Protein AF-A0A4Y7KK37-F1 (afdb_monomer_lite)

pLDDT: mean 74.49, std 19.92, range [27.02, 97.5]

Radius of gyration: 40.11 Å; chains: 1; bounding box: 116×72×90 Å

Structure (mmCIF, N/CA/C/O backbone):
data_AF-A0A4Y7KK37-F1
#
_entry.id   AF-A0A4Y7KK37-F1
#
loop_
_atom_site.group_PDB
_atom_site.id
_atom_site.type_symbol
_atom_site.label_atom_id
_atom_site.label_alt_id
_atom_site.label_comp_id
_atom_site.label_asym_id
_atom_site.label_entity_id
_atom_site.label_seq_id
_atom_site.pdbx_PDB_ins_code
_atom_site.Cartn_x
_atom_site.Cartn_y
_atom_site.Cartn_z
_atom_site.occupancy
_atom_site.B_iso_or_equiv
_atom_site.auth_seq_id
_atom_site.auth_comp_id
_atom_site.auth_asym_id
_atom_site.auth_atom_id
_atom_site.pdbx_PDB_model_num
ATOM 1 N N . MET A 1 1 ? 28.049 17.719 -13.887 1.00 68.69 1 MET A N 1
ATOM 2 C CA . MET A 1 1 ? 26.657 17.329 -14.201 1.00 68.69 1 MET A CA 1
ATOM 3 C C . MET A 1 1 ? 26.467 15.877 -13.794 1.00 68.69 1 MET A C 1
ATOM 5 O O . MET A 1 1 ? 27.453 15.148 -13.856 1.00 68.69 1 MET A O 1
ATOM 9 N N . PRO A 1 2 ? 25.274 15.468 -13.333 1.00 79.75 2 PRO A N 1
ATOM 10 C CA . PRO A 1 2 ? 24.988 14.054 -13.109 1.00 79.75 2 PRO A CA 1
ATOM 11 C C . PRO A 1 2 ? 25.144 13.287 -14.432 1.00 79.75 2 PRO A C 1
ATOM 13 O O . PRO A 1 2 ? 24.701 13.767 -15.472 1.00 79.75 2 PRO A O 1
ATOM 16 N N . MET A 1 3 ? 25.830 12.145 -14.388 1.00 87.56 3 MET A N 1
ATOM 17 C CA . MET A 1 3 ? 26.044 11.259 -15.535 1.00 87.56 3 MET A CA 1
ATOM 18 C C . MET A 1 3 ? 25.087 10.078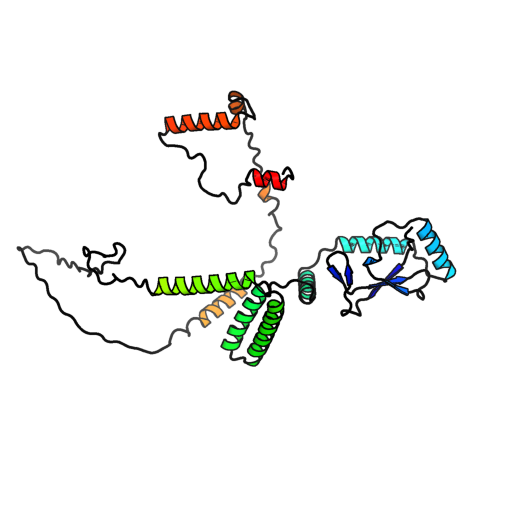 -15.401 1.00 87.56 3 MET A C 1
ATOM 20 O O . MET A 1 3 ? 25.128 9.375 -14.390 1.00 87.56 3 MET A O 1
ATOM 24 N N . TYR A 1 4 ? 24.252 9.862 -16.411 1.00 91.81 4 TYR A N 1
ATOM 25 C CA . TYR A 1 4 ? 23.334 8.731 -16.472 1.00 91.81 4 TYR A CA 1
ATOM 26 C C . TYR A 1 4 ? 23.833 7.703 -17.479 1.00 91.81 4 TYR A C 1
ATOM 28 O O . TYR A 1 4 ? 24.604 8.011 -18.385 1.00 91.81 4 TYR A O 1
ATOM 36 N N . ARG A 1 5 ? 23.428 6.450 -17.277 1.00 91.38 5 ARG A N 1
ATOM 37 C CA . ARG A 1 5 ? 23.747 5.331 -18.163 1.00 91.38 5 ARG A CA 1
ATOM 38 C C . ARG A 1 5 ? 22.520 4.455 -18.309 1.00 91.38 5 ARG A C 1
ATOM 40 O O . ARG A 1 5 ? 21.771 4.272 -17.349 1.00 91.38 5 ARG A O 1
ATOM 47 N N . LEU A 1 6 ? 22.357 3.874 -19.489 1.00 92.38 6 LEU A N 1
ATOM 48 C CA . LEU A 1 6 ? 21.279 2.937 -19.756 1.00 92.38 6 LEU A CA 1
ATOM 49 C C . LEU A 1 6 ? 21.655 1.536 -19.256 1.00 92.38 6 LEU A C 1
ATOM 51 O O . LEU A 1 6 ? 22.738 1.034 -19.551 1.00 92.38 6 LEU A O 1
ATOM 55 N N . PHE A 1 7 ? 20.751 0.892 -18.521 1.00 91.69 7 PHE A N 1
ATOM 56 C CA . PHE A 1 7 ? 20.908 -0.483 -18.046 1.00 91.69 7 PHE A CA 1
ATOM 57 C C . PHE A 1 7 ? 19.718 -1.336 -18.478 1.00 91.69 7 PHE A C 1
ATOM 59 O O . PHE A 1 7 ? 18.590 -0.855 -18.563 1.00 91.69 7 PHE A O 1
ATOM 66 N N . MET A 1 8 ? 19.958 -2.629 -18.691 1.00 91.38 8 MET A N 1
ATOM 67 C CA . MET A 1 8 ? 18.900 -3.608 -18.928 1.00 91.38 8 MET A CA 1
ATOM 68 C C . MET A 1 8 ? 18.502 -4.273 -17.608 1.00 91.38 8 MET A C 1
ATOM 70 O O . MET A 1 8 ? 19.353 -4.811 -16.901 1.00 91.38 8 MET A O 1
ATOM 74 N N . VAL A 1 9 ? 17.212 -4.268 -17.273 1.00 93.50 9 VAL A N 1
ATOM 75 C CA . VAL A 1 9 ? 16.700 -4.934 -16.065 1.00 93.50 9 VAL A CA 1
ATOM 76 C C . VAL A 1 9 ? 16.526 -6.427 -16.343 1.00 93.50 9 VAL A C 1
ATOM 78 O O . VAL A 1 9 ? 15.744 -6.804 -17.214 1.00 93.50 9 VAL A O 1
ATOM 81 N N . LYS A 1 10 ? 17.234 -7.281 -15.595 1.00 90.69 10 LYS A N 1
ATOM 82 C CA . LYS A 1 10 ? 17.162 -8.745 -15.744 1.00 90.69 10 LYS A CA 1
ATOM 83 C C . LYS A 1 10 ? 16.084 -9.356 -14.855 1.00 90.69 10 LYS A C 1
ATOM 85 O O . LYS A 1 10 ? 15.248 -10.124 -15.322 1.00 90.69 10 LYS A O 1
ATOM 90 N N . ASN A 1 11 ? 16.095 -9.012 -13.571 1.00 92.00 11 ASN A N 1
ATOM 91 C CA . ASN A 1 11 ? 15.115 -9.471 -12.593 1.00 92.00 11 ASN A CA 1
ATOM 92 C C . ASN A 1 11 ? 15.006 -8.506 -11.407 1.00 92.00 11 ASN A C 1
ATOM 94 O O . ASN A 1 11 ? 15.827 -7.605 -11.226 1.00 92.00 11 ASN A O 1
ATOM 98 N N . VAL A 1 12 ? 13.962 -8.712 -10.605 1.00 93.56 12 VAL A N 1
ATOM 99 C CA . VAL A 1 12 ? 13.761 -8.028 -9.327 1.00 93.56 12 VAL A CA 1
ATOM 100 C C . VAL A 1 12 ? 14.227 -8.961 -8.216 1.00 93.56 12 VAL A C 1
ATOM 102 O O . VAL A 1 12 ? 13.757 -10.095 -8.132 1.00 93.56 12 VAL A O 1
ATOM 105 N N . ASP A 1 13 ? 15.136 -8.481 -7.377 1.00 91.19 13 ASP A N 1
ATOM 106 C CA . ASP A 1 13 ? 15.614 -9.181 -6.190 1.00 91.19 13 ASP A CA 1
ATOM 107 C C . ASP A 1 13 ? 14.834 -8.705 -4.956 1.00 91.19 13 ASP A C 1
ATOM 109 O O . ASP A 1 13 ? 14.715 -7.507 -4.703 1.00 91.19 13 ASP A O 1
ATOM 113 N N . ALA A 1 14 ? 14.276 -9.646 -4.198 1.00 88.81 14 ALA A N 1
ATOM 114 C CA . ALA A 1 14 ? 13.561 -9.396 -2.946 1.00 88.81 14 ALA A CA 1
ATOM 115 C C . ALA A 1 14 ? 14.110 -10.257 -1.793 1.00 88.81 14 ALA A C 1
ATOM 117 O O . ALA A 1 14 ? 13.394 -10.517 -0.830 1.00 88.81 14 ALA A O 1
ATOM 118 N N . SER A 1 15 ? 15.362 -10.718 -1.903 1.00 86.94 15 SER A N 1
ATOM 119 C CA . SER A 1 15 ? 15.958 -11.692 -0.977 1.00 86.94 15 SER A CA 1
ATOM 120 C C . SER A 1 15 ? 16.216 -11.143 0.432 1.00 86.94 15 SER A C 1
ATOM 122 O O . SER A 1 15 ? 16.219 -11.922 1.378 1.00 86.94 15 SER A O 1
ATOM 124 N N . ASP A 1 16 ? 16.386 -9.823 0.588 1.00 83.81 16 ASP A N 1
ATOM 125 C CA . ASP A 1 16 ? 16.744 -9.189 1.868 1.00 83.81 16 ASP A CA 1
ATOM 126 C C . ASP A 1 16 ? 15.596 -8.331 2.443 1.00 83.81 16 ASP A C 1
ATOM 128 O O . ASP A 1 16 ? 15.621 -7.104 2.307 1.00 83.81 16 ASP A O 1
ATOM 132 N N . PRO A 1 17 ? 14.592 -8.919 3.121 1.00 81.69 17 PRO A N 1
ATOM 133 C CA . PRO A 1 17 ? 13.494 -8.158 3.727 1.00 81.69 17 PRO A CA 1
ATOM 134 C C . PRO A 1 17 ? 13.940 -7.260 4.894 1.00 81.69 17 PRO A C 1
ATOM 136 O O . PRO A 1 17 ? 13.259 -6.284 5.208 1.00 81.69 17 PRO A O 1
ATOM 139 N N . ASP A 1 18 ? 15.094 -7.550 5.501 1.00 83.75 18 ASP A N 1
ATOM 140 C CA . ASP A 1 18 ? 15.605 -6.860 6.694 1.00 83.75 18 ASP A CA 1
ATOM 141 C C . ASP A 1 18 ? 16.254 -5.502 6.397 1.00 83.75 18 ASP A C 1
ATOM 143 O O . ASP A 1 18 ? 16.523 -4.724 7.313 1.00 83.75 18 ASP A O 1
ATOM 147 N N . LYS A 1 19 ? 16.496 -5.189 5.118 1.00 87.44 19 LYS A N 1
ATOM 148 C CA . LYS A 1 19 ? 17.118 -3.932 4.677 1.00 87.44 19 LYS A CA 1
ATOM 149 C C . LYS A 1 19 ? 16.152 -3.097 3.826 1.00 87.44 19 LYS A C 1
ATOM 151 O O . LYS A 1 19 ? 16.394 -2.904 2.634 1.00 87.44 19 LYS A O 1
ATOM 156 N N . PRO A 1 20 ? 15.038 -2.600 4.395 1.00 88.50 20 PRO A N 1
ATOM 157 C CA . PRO A 1 20 ? 14.158 -1.701 3.669 1.00 88.50 20 PRO A CA 1
ATOM 158 C C . PRO A 1 20 ? 14.809 -0.322 3.517 1.00 88.50 20 PRO A C 1
ATOM 160 O O . PRO A 1 20 ? 15.302 0.259 4.483 1.00 88.50 20 PRO A O 1
ATOM 163 N N . TYR A 1 21 ? 14.733 0.242 2.318 1.00 90.94 21 TYR A N 1
ATOM 164 C CA . TYR A 1 21 ? 15.089 1.628 2.042 1.00 90.94 21 TYR A CA 1
ATOM 165 C C . TYR A 1 21 ? 13.841 2.432 1.667 1.00 90.94 21 TYR A C 1
ATOM 167 O O . TYR A 1 21 ? 12.782 1.888 1.331 1.00 90.94 21 TYR A O 1
ATOM 175 N N . LYS A 1 22 ? 13.940 3.755 1.792 1.00 90.44 22 LYS A N 1
ATOM 176 C CA . LYS A 1 22 ? 12.836 4.666 1.488 1.00 90.44 22 LYS A CA 1
ATOM 177 C C . LYS A 1 22 ? 12.847 4.988 -0.004 1.00 90.44 22 LYS A C 1
ATOM 179 O O . LYS A 1 22 ? 13.840 5.490 -0.511 1.00 90.44 22 LYS A O 1
ATOM 184 N N . MET A 1 23 ? 11.731 4.732 -0.675 1.00 87.88 23 MET A N 1
ATOM 185 C CA . MET A 1 23 ? 11.459 5.143 -2.050 1.00 87.88 23 MET A CA 1
ATOM 186 C C . MET A 1 23 ? 10.209 6.026 -2.025 1.00 87.88 23 MET A C 1
ATOM 188 O O . MET A 1 23 ? 9.131 5.583 -1.614 1.00 87.88 23 MET A O 1
ATOM 192 N N . ASP A 1 24 ? 10.369 7.295 -2.390 1.00 85.06 24 ASP A N 1
ATOM 193 C CA . ASP A 1 24 ? 9.367 8.349 -2.210 1.00 85.06 24 ASP A CA 1
ATOM 194 C C . ASP A 1 24 ? 8.839 8.405 -0.764 1.00 85.06 24 ASP A C 1
ATOM 196 O O . ASP A 1 24 ? 9.562 8.754 0.167 1.00 85.06 24 ASP A O 1
ATOM 200 N N . ASN A 1 25 ? 7.581 8.013 -0.550 1.00 85.69 25 ASN A N 1
ATOM 201 C CA . ASN A 1 25 ? 6.910 7.961 0.752 1.00 85.69 25 ASN A CA 1
ATOM 202 C C . ASN A 1 25 ? 6.606 6.528 1.214 1.00 85.69 25 ASN A C 1
ATOM 204 O O . ASN A 1 25 ? 5.771 6.320 2.097 1.00 85.69 25 ASN A O 1
ATOM 208 N N . LYS A 1 26 ? 7.240 5.527 0.603 1.00 84.94 26 LYS A N 1
ATOM 209 C CA . LYS A 1 26 ? 7.055 4.112 0.930 1.00 84.94 26 LYS A CA 1
ATOM 210 C C . LYS A 1 26 ? 8.402 3.476 1.248 1.00 84.94 26 LYS A C 1
ATOM 212 O O . LYS A 1 26 ? 9.446 3.937 0.803 1.00 84.94 26 LYS A O 1
ATOM 217 N N . TYR A 1 27 ? 8.368 2.403 2.023 1.00 86.81 27 TYR A N 1
ATOM 218 C CA . TYR A 1 27 ? 9.541 1.572 2.265 1.00 86.81 27 TYR A CA 1
ATOM 219 C C . TYR A 1 27 ? 9.475 0.349 1.357 1.00 86.81 27 TYR A C 1
ATOM 221 O O . TYR A 1 27 ? 8.428 -0.293 1.247 1.00 86.81 27 TYR A O 1
ATOM 229 N N . THR A 1 28 ? 10.584 0.044 0.695 1.00 87.94 28 THR A N 1
ATOM 230 C CA . THR A 1 28 ? 10.736 -1.131 -0.162 1.00 87.94 28 THR A CA 1
ATOM 231 C C . THR A 1 28 ? 12.051 -1.824 0.166 1.00 87.94 28 THR A C 1
ATOM 233 O O . THR A 1 28 ? 13.025 -1.181 0.533 1.00 87.94 28 THR A O 1
ATOM 236 N N . HIS A 1 29 ? 12.065 -3.146 0.058 1.00 89.62 29 HIS A N 1
ATOM 237 C CA . HIS A 1 29 ? 13.264 -3.983 0.183 1.00 89.62 29 HIS A CA 1
ATOM 238 C C . HIS A 1 29 ? 13.634 -4.626 -1.163 1.00 89.62 29 HIS A C 1
ATOM 240 O O . HIS A 1 29 ? 14.478 -5.514 -1.229 1.00 89.62 29 HIS A O 1
ATOM 246 N N . LYS A 1 30 ? 12.954 -4.222 -2.244 1.00 91.56 30 LYS A N 1
ATOM 247 C CA . LYS A 1 30 ? 13.166 -4.767 -3.584 1.00 91.56 30 LYS A CA 1
ATOM 248 C C . LYS A 1 30 ? 14.293 -4.022 -4.280 1.00 91.56 30 LYS A C 1
ATOM 250 O O . LYS A 1 30 ? 14.341 -2.798 -4.224 1.00 91.56 30 LYS A O 1
ATOM 255 N N . TYR A 1 31 ? 15.151 -4.752 -4.968 1.00 93.50 31 TYR A N 1
ATOM 256 C CA . TYR A 1 31 ? 16.256 -4.224 -5.755 1.00 93.50 31 TYR A CA 1
ATOM 257 C C . TYR A 1 31 ? 16.108 -4.660 -7.209 1.00 93.50 31 TYR A C 1
ATOM 259 O O . TYR A 1 31 ? 15.493 -5.684 -7.508 1.00 93.50 31 TYR A O 1
ATOM 267 N N . LEU A 1 32 ? 16.659 -3.872 -8.124 1.00 94.44 32 LEU A N 1
ATOM 268 C CA . LEU A 1 32 ? 16.719 -4.222 -9.536 1.00 94.44 32 LEU A CA 1
ATOM 269 C C . LEU A 1 32 ? 18.099 -4.781 -9.838 1.00 94.44 32 LEU A C 1
ATOM 271 O O . LEU A 1 32 ? 19.106 -4.145 -9.540 1.00 94.44 32 LEU A O 1
ATOM 275 N N . ASN A 1 33 ? 18.150 -5.952 -10.458 1.00 93.81 33 ASN A N 1
ATOM 276 C CA . ASN A 1 33 ? 19.395 -6.455 -11.014 1.00 93.81 33 ASN A CA 1
ATOM 277 C C . ASN A 1 33 ? 19.527 -5.913 -12.434 1.00 93.81 33 ASN A C 1
ATOM 279 O O . ASN A 1 33 ? 18.827 -6.338 -13.360 1.00 93.81 33 ASN A O 1
ATOM 283 N N . CYS A 1 34 ? 20.413 -4.937 -12.566 1.00 92.69 34 CYS A N 1
ATOM 284 C CA . CYS A 1 34 ? 20.643 -4.162 -13.769 1.00 92.69 34 CYS A CA 1
ATOM 285 C C . CYS A 1 34 ? 21.938 -4.619 -14.439 1.00 92.69 34 CYS A C 1
ATOM 287 O O . CYS A 1 34 ? 22.960 -4.802 -13.783 1.00 92.69 34 CYS A O 1
ATOM 289 N N . VAL A 1 35 ? 21.908 -4.789 -15.755 1.00 92.31 35 VAL A N 1
ATOM 290 C CA . VAL A 1 35 ? 23.037 -5.267 -16.556 1.00 92.31 35 VAL A CA 1
ATOM 291 C C . VAL A 1 35 ? 23.508 -4.163 -17.494 1.00 92.31 35 VAL A C 1
ATOM 293 O O . VAL A 1 35 ? 22.697 -3.535 -18.181 1.00 92.31 35 VAL A O 1
ATOM 296 N N . TRP A 1 36 ? 24.825 -3.949 -17.548 1.00 90.75 36 TRP A N 1
ATOM 297 C CA . TRP A 1 36 ? 25.462 -3.008 -18.473 1.00 90.75 36 TRP A CA 1
ATOM 298 C C . TRP A 1 36 ? 26.453 -3.704 -19.410 1.00 90.75 36 TRP A C 1
ATOM 300 O O . TRP A 1 36 ? 27.550 -4.114 -19.008 1.00 90.75 36 TRP A O 1
ATOM 310 N N . GLY A 1 37 ? 26.066 -3.814 -20.679 1.00 86.06 37 GLY A N 1
ATOM 311 C CA . GLY A 1 37 ? 26.824 -4.512 -21.712 1.00 86.06 37 GLY A CA 1
ATOM 312 C C . GLY A 1 37 ? 26.575 -6.020 -21.695 1.00 86.06 37 GLY A C 1
ATOM 313 O O . GLY A 1 37 ? 25.808 -6.510 -22.514 1.00 86.06 37 GLY A O 1
ATOM 314 N N . SER A 1 38 ? 27.184 -6.749 -20.754 1.00 84.81 38 SER A N 1
ATOM 315 C CA . SER A 1 38 ? 27.072 -8.213 -20.644 1.00 84.81 38 SER A CA 1
ATOM 316 C C . SER A 1 38 ? 26.606 -8.672 -19.267 1.00 84.81 38 SER A C 1
ATOM 318 O O . SER A 1 38 ? 26.795 -7.967 -18.275 1.00 84.81 38 SER A O 1
ATOM 320 N N . ASP A 1 39 ? 26.053 -9.884 -19.198 1.00 78.88 39 ASP A N 1
ATOM 321 C CA . ASP A 1 39 ? 25.477 -10.490 -17.988 1.00 78.88 39 ASP A CA 1
ATOM 322 C C . ASP A 1 39 ? 26.437 -10.555 -16.791 1.00 78.88 39 ASP A C 1
ATOM 324 O O . ASP A 1 39 ? 25.995 -10.508 -15.644 1.00 78.88 39 ASP A O 1
ATOM 328 N N . ASN A 1 40 ? 27.748 -10.584 -17.039 1.00 79.38 40 ASN A N 1
ATOM 329 C CA . ASN A 1 40 ? 28.773 -10.580 -15.992 1.00 79.38 40 ASN A CA 1
ATOM 330 C C . ASN A 1 40 ? 28.882 -9.227 -15.271 1.00 79.38 40 ASN A C 1
ATOM 332 O O . ASN A 1 40 ? 29.478 -9.139 -14.204 1.00 79.38 40 ASN A O 1
ATOM 336 N N . SER A 1 41 ? 28.312 -8.166 -15.846 1.00 82.31 41 SER A N 1
ATOM 337 C CA . SER A 1 41 ? 28.245 -6.824 -15.255 1.00 82.31 41 SER A CA 1
ATOM 338 C C . SER A 1 41 ? 26.913 -6.572 -14.537 1.00 82.31 41 SER A C 1
ATOM 340 O O . SER A 1 41 ? 26.477 -5.424 -14.452 1.00 82.31 41 SER A O 1
ATOM 342 N N . ALA A 1 42 ? 26.233 -7.628 -14.074 1.00 86.75 42 ALA A N 1
ATOM 343 C CA . ALA A 1 42 ? 25.011 -7.498 -13.292 1.00 86.75 42 ALA A CA 1
ATOM 344 C C . ALA A 1 42 ? 25.310 -6.826 -11.945 1.00 86.75 42 ALA A C 1
ATOM 346 O O . ALA A 1 42 ? 26.056 -7.353 -11.120 1.00 86.75 42 ALA A O 1
ATOM 347 N N . ALA A 1 43 ? 24.711 -5.662 -11.727 1.00 89.06 43 ALA A N 1
ATOM 348 C CA . ALA A 1 43 ? 24.794 -4.911 -10.489 1.00 89.06 43 ALA A CA 1
ATOM 349 C C . ALA A 1 43 ? 23.415 -4.834 -9.835 1.00 89.06 43 ALA A C 1
ATOM 351 O O . ALA A 1 43 ? 22.393 -4.660 -10.503 1.00 89.06 43 ALA A O 1
ATOM 352 N N . ARG A 1 44 ? 23.398 -4.944 -8.507 1.00 91.62 44 ARG A N 1
ATOM 353 C CA . ARG A 1 44 ? 22.199 -4.725 -7.703 1.00 91.62 44 ARG A CA 1
ATOM 354 C C . ARG A 1 44 ? 22.021 -3.223 -7.495 1.00 91.62 44 ARG A C 1
ATOM 356 O O . ARG A 1 44 ? 22.844 -2.587 -6.843 1.00 91.62 44 ARG A O 1
ATOM 363 N N . CYS A 1 45 ? 20.953 -2.670 -8.051 1.00 91.00 45 CYS A N 1
ATOM 364 C CA . CYS A 1 45 ? 20.631 -1.251 -7.999 1.00 91.00 45 CYS A CA 1
ATOM 365 C C . CYS A 1 45 ? 19.389 -1.011 -7.138 1.00 91.00 45 CYS A C 1
ATOM 367 O O . CYS A 1 45 ? 18.385 -1.723 -7.239 1.00 91.00 45 CYS A O 1
ATOM 369 N N . GLU A 1 46 ? 19.446 0.017 -6.297 1.00 91.69 46 GLU A N 1
ATOM 370 C CA . GLU A 1 46 ? 18.262 0.518 -5.603 1.00 91.69 46 GLU A CA 1
ATOM 371 C C . GLU A 1 46 ? 17.326 1.206 -6.597 1.00 91.69 46 GLU A C 1
ATOM 373 O O . GLU A 1 46 ? 17.766 1.926 -7.494 1.00 91.69 46 GLU A O 1
ATOM 378 N N . MET A 1 47 ? 16.019 1.022 -6.420 1.00 91.62 47 MET A N 1
ATOM 379 C CA . MET A 1 47 ? 15.005 1.600 -7.306 1.00 91.62 47 MET A CA 1
ATOM 380 C C . MET A 1 47 ? 14.999 3.134 -7.266 1.00 91.62 47 MET A C 1
ATOM 382 O O . MET A 1 47 ? 14.570 3.754 -8.229 1.00 91.62 47 MET A O 1
ATOM 386 N N . ILE A 1 48 ? 15.506 3.750 -6.190 1.00 92.50 48 ILE A N 1
ATOM 387 C CA . ILE A 1 48 ? 15.623 5.212 -6.061 1.00 92.50 48 ILE A CA 1
ATOM 388 C C . ILE A 1 48 ? 16.655 5.821 -7.023 1.00 92.50 48 ILE A C 1
ATOM 390 O O . ILE A 1 48 ? 16.604 7.012 -7.307 1.00 92.50 48 ILE A O 1
ATOM 394 N N . MET A 1 49 ? 17.598 5.018 -7.525 1.00 89.81 49 MET A N 1
ATOM 395 C CA . MET A 1 49 ? 18.626 5.484 -8.462 1.00 89.81 49 MET A CA 1
ATOM 396 C C . MET A 1 49 ? 18.124 5.545 -9.912 1.00 89.81 49 MET A C 1
ATOM 398 O O . MET A 1 49 ? 18.865 5.970 -10.797 1.00 89.81 49 MET A O 1
ATOM 402 N N . VAL A 1 50 ? 16.895 5.089 -10.174 1.00 92.25 50 VAL A N 1
ATOM 403 C CA . VAL A 1 50 ? 16.291 5.088 -11.508 1.00 92.25 50 VAL A CA 1
ATOM 404 C C . VAL A 1 50 ? 15.707 6.469 -11.799 1.00 92.25 50 VAL A C 1
ATOM 406 O O . VAL A 1 50 ? 14.944 7.000 -10.999 1.00 92.25 50 VAL A O 1
ATOM 409 N N . SER A 1 51 ? 16.071 7.045 -12.946 1.00 92.81 51 SER A N 1
ATOM 410 C CA . SER A 1 51 ? 15.525 8.325 -13.410 1.00 92.81 51 SER A CA 1
ATOM 411 C C . SER A 1 51 ? 14.199 8.130 -14.149 1.00 92.81 51 SER A C 1
ATOM 413 O O . SER A 1 51 ? 14.049 7.166 -14.899 1.00 92.81 51 SER A O 1
ATOM 415 N N . ASP A 1 52 ? 13.283 9.090 -14.004 1.00 91.62 52 ASP A N 1
ATOM 416 C CA . ASP A 1 52 ? 12.036 9.173 -14.780 1.00 91.62 52 ASP A CA 1
ATOM 417 C C . ASP A 1 52 ? 12.234 9.825 -16.166 1.00 91.62 52 ASP A C 1
ATOM 419 O O . ASP A 1 52 ? 11.314 9.861 -16.986 1.00 91.62 52 ASP A O 1
ATOM 423 N N . SER A 1 53 ? 13.419 10.384 -16.440 1.00 91.94 53 SER A N 1
ATOM 424 C CA . SER A 1 53 ? 13.722 11.039 -17.717 1.00 91.94 53 SER A CA 1
ATOM 425 C C . SER A 1 53 ? 13.874 10.030 -18.865 1.00 91.94 53 SER A C 1
ATOM 427 O O . SER A 1 53 ? 14.450 8.959 -18.659 1.00 91.94 53 SER A O 1
ATOM 429 N N . PRO A 1 54 ? 13.439 10.367 -20.096 1.00 93.00 54 PRO A N 1
ATOM 430 C CA . PRO A 1 54 ? 13.688 9.521 -21.258 1.00 93.00 54 PRO A CA 1
ATOM 431 C C . PRO A 1 54 ? 15.197 9.415 -21.547 1.00 93.00 54 PRO A C 1
ATOM 433 O O . PRO A 1 54 ? 15.931 10.367 -21.271 1.00 93.00 54 PRO A O 1
ATOM 436 N N . PRO A 1 55 ? 15.661 8.285 -22.110 1.00 92.56 55 PRO A N 1
ATOM 437 C CA . PRO A 1 55 ? 17.074 8.083 -22.412 1.00 92.56 55 PRO A CA 1
ATOM 438 C C . PRO A 1 55 ? 17.551 9.043 -23.505 1.00 92.56 55 PRO A C 1
ATOM 440 O O . PRO A 1 55 ? 16.850 9.265 -24.497 1.00 92.56 55 PRO A O 1
ATOM 443 N N . LEU A 1 56 ? 18.758 9.581 -23.336 1.00 94.00 56 LEU A N 1
ATOM 444 C CA . LEU A 1 56 ? 19.395 10.444 -24.330 1.00 94.00 56 LEU A CA 1
ATOM 445 C C . LEU A 1 56 ? 20.146 9.613 -25.385 1.00 94.00 56 LEU A C 1
ATOM 447 O O . LEU A 1 56 ? 20.635 8.517 -25.107 1.00 94.00 56 LEU A O 1
ATOM 451 N N . GLU A 1 57 ? 20.297 10.146 -26.599 1.00 93.44 57 GLU A N 1
ATOM 452 C CA . GLU A 1 57 ? 21.020 9.464 -27.684 1.00 93.44 57 GLU A CA 1
ATOM 453 C C . GLU A 1 57 ? 22.479 9.146 -27.321 1.00 93.44 57 GLU A C 1
ATOM 455 O O . GL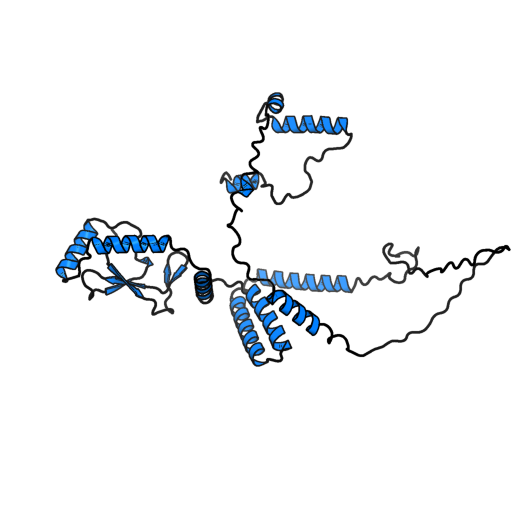U A 1 57 ? 22.977 8.075 -27.662 1.00 93.44 57 GLU A O 1
ATOM 460 N N . SER A 1 58 ? 23.158 10.032 -26.584 1.00 93.12 58 SER A N 1
ATOM 461 C CA . SER A 1 58 ? 24.530 9.791 -26.119 1.00 93.12 58 SER A CA 1
ATOM 462 C C . SER A 1 58 ? 24.616 8.588 -25.177 1.00 93.12 58 SER A C 1
ATOM 464 O O . SER A 1 58 ? 25.490 7.745 -25.339 1.00 93.12 58 SER A O 1
ATOM 466 N N . GLU A 1 59 ? 23.671 8.465 -24.243 1.00 93.31 59 GLU A N 1
ATOM 467 C CA . GLU A 1 59 ? 23.603 7.358 -23.279 1.00 93.31 59 GLU A CA 1
ATOM 468 C C . GLU A 1 59 ? 23.300 6.030 -23.980 1.00 93.31 59 GLU A C 1
ATOM 470 O O . GLU A 1 59 ? 23.843 4.983 -23.620 1.00 93.31 59 GLU A O 1
ATOM 475 N N . PHE A 1 60 ? 22.440 6.074 -25.002 1.00 93.00 60 PHE A N 1
ATOM 476 C CA . PHE A 1 60 ? 22.136 4.918 -25.834 1.00 93.00 60 PHE A CA 1
ATOM 477 C C . PHE A 1 60 ? 23.360 4.470 -26.636 1.00 93.00 60 PHE A C 1
ATOM 479 O O . PHE A 1 60 ? 23.673 3.280 -26.652 1.00 93.00 60 PHE A O 1
ATOM 486 N N . ASN A 1 61 ? 24.082 5.406 -27.253 1.00 93.75 61 ASN A N 1
ATOM 487 C CA . ASN A 1 61 ? 25.292 5.101 -28.012 1.00 93.75 61 ASN A CA 1
ATOM 488 C C . ASN A 1 61 ? 26.382 4.498 -27.112 1.00 93.75 61 ASN A C 1
ATOM 490 O O . ASN A 1 61 ? 26.928 3.450 -27.456 1.00 93.75 61 ASN A O 1
ATOM 494 N N . GLU A 1 62 ? 26.622 5.071 -25.926 1.00 92.94 62 GLU A N 1
ATOM 495 C CA . GLU A 1 62 ? 27.547 4.512 -24.926 1.00 92.94 62 GLU A CA 1
ATOM 496 C C . GLU A 1 62 ? 27.161 3.083 -24.517 1.00 92.94 62 GLU A C 1
ATOM 498 O O . GLU A 1 62 ? 28.012 2.201 -24.376 1.00 92.94 62 GLU A O 1
ATOM 503 N N . TRP A 1 63 ? 25.865 2.822 -24.334 1.00 92.38 63 TRP A N 1
ATOM 504 C CA . TRP A 1 63 ? 25.383 1.484 -24.013 1.00 92.38 63 TRP A CA 1
ATOM 505 C C . TRP A 1 63 ? 25.576 0.504 -25.176 1.00 92.38 63 TRP A C 1
ATOM 507 O O . TRP A 1 63 ? 26.047 -0.611 -24.953 1.00 92.38 63 TRP A O 1
ATOM 517 N N . VAL A 1 64 ? 25.284 0.908 -26.416 1.00 92.88 64 VAL A N 1
ATOM 518 C CA . VAL A 1 64 ? 25.510 0.079 -27.612 1.00 92.88 64 VAL A CA 1
ATOM 519 C C . VAL A 1 64 ? 26.990 -0.276 -27.762 1.00 92.88 64 VAL A C 1
ATOM 521 O O . VAL A 1 64 ? 27.314 -1.427 -28.063 1.00 92.88 64 VAL A O 1
ATOM 524 N N . GLU A 1 65 ? 27.891 0.679 -27.535 1.00 93.00 65 GLU A N 1
ATOM 525 C CA . GLU A 1 65 ? 29.336 0.438 -27.531 1.00 93.00 65 GLU A CA 1
ATOM 526 C C . GLU A 1 65 ? 29.738 -0.555 -26.437 1.00 93.00 65 GLU A C 1
ATOM 528 O O . GLU A 1 65 ? 30.460 -1.513 -26.712 1.00 93.00 65 GLU A O 1
ATOM 533 N N . ALA A 1 66 ? 29.209 -0.399 -25.221 1.00 91.38 66 ALA A N 1
ATOM 534 C CA . ALA A 1 66 ? 29.481 -1.313 -24.114 1.00 91.38 66 ALA A CA 1
ATOM 535 C C . ALA A 1 66 ? 28.967 -2.740 -24.372 1.00 91.38 66 ALA A C 1
ATOM 537 O O . ALA A 1 66 ? 29.629 -3.710 -23.997 1.00 91.38 66 ALA A O 1
ATOM 538 N N . VAL A 1 67 ? 27.805 -2.888 -25.017 1.00 91.81 67 VAL A N 1
ATOM 539 C CA . VAL A 1 67 ? 27.250 -4.190 -25.425 1.00 91.81 67 VAL A CA 1
ATOM 540 C C . VAL A 1 67 ? 28.143 -4.841 -26.476 1.00 91.81 67 VAL A C 1
ATOM 542 O O . VAL A 1 67 ? 28.500 -6.004 -26.316 1.00 91.81 67 VAL A O 1
ATOM 545 N N . LYS A 1 68 ? 28.566 -4.094 -27.503 1.00 90.56 68 LYS A N 1
ATOM 546 C CA . LYS A 1 68 ? 29.481 -4.603 -28.539 1.00 90.56 68 LYS A CA 1
ATOM 547 C C . LYS A 1 68 ? 30.844 -4.988 -27.968 1.00 90.56 68 LYS A C 1
ATOM 549 O O . LYS A 1 68 ? 31.387 -6.011 -28.352 1.00 90.56 68 LYS A O 1
ATOM 554 N N . HIS A 1 69 ? 31.385 -4.192 -27.047 1.00 91.44 69 HIS A N 1
ATOM 555 C CA . HIS A 1 69 ? 32.693 -4.449 -26.444 1.00 91.44 69 HIS A CA 1
ATOM 556 C C . HIS A 1 69 ? 32.690 -5.687 -25.535 1.00 91.44 69 HIS A C 1
ATOM 558 O O . HIS A 1 69 ? 33.711 -6.354 -25.389 1.00 91.44 69 HIS A O 1
ATOM 564 N N . LYS A 1 70 ? 31.577 -5.974 -24.854 1.00 88.38 70 LYS A N 1
ATOM 565 C CA . LYS A 1 70 ? 31.483 -7.085 -23.892 1.00 88.38 70 LYS A CA 1
ATOM 566 C C . LYS A 1 70 ? 30.784 -8.327 -24.458 1.00 88.38 70 LYS A C 1
ATOM 568 O O . LYS A 1 70 ? 30.383 -9.179 -23.666 1.00 88.38 70 LYS A O 1
ATOM 573 N N . ASP A 1 71 ? 30.593 -8.396 -25.776 1.00 82.38 71 ASP A N 1
ATOM 574 C CA . ASP A 1 71 ? 29.848 -9.458 -26.471 1.00 82.38 71 ASP A CA 1
ATOM 575 C C . ASP A 1 71 ? 28.459 -9.720 -25.858 1.00 82.38 71 ASP A C 1
ATOM 577 O O . ASP A 1 71 ? 28.003 -10.851 -25.679 1.00 82.38 71 ASP A O 1
ATOM 581 N N . GLY A 1 72 ? 27.779 -8.636 -25.486 1.00 82.00 72 GLY A N 1
ATOM 582 C CA . GLY A 1 72 ? 26.438 -8.669 -24.927 1.00 82.00 72 GLY A CA 1
ATOM 583 C C . GLY A 1 72 ? 25.363 -8.949 -25.975 1.00 82.00 72 GLY A C 1
ATOM 584 O O . GLY A 1 72 ? 25.493 -8.618 -27.155 1.00 82.00 72 GLY A O 1
ATOM 585 N N . ARG A 1 73 ? 24.238 -9.518 -25.534 1.00 85.56 73 ARG A N 1
ATOM 586 C CA . ARG A 1 73 ? 23.083 -9.765 -26.404 1.00 85.56 73 ARG A CA 1
ATOM 587 C C . ARG A 1 73 ? 22.341 -8.458 -26.694 1.00 85.56 73 ARG A C 1
ATOM 589 O O . ARG A 1 73 ? 21.716 -7.891 -25.801 1.00 85.56 73 ARG A O 1
ATOM 596 N N . MET A 1 74 ? 22.347 -8.029 -27.954 1.00 88.69 74 MET A N 1
ATOM 597 C CA . MET A 1 74 ? 21.535 -6.896 -28.407 1.00 88.69 74 MET A CA 1
ATOM 598 C C . MET A 1 74 ? 20.052 -7.310 -28.499 1.00 88.69 74 MET A C 1
ATOM 600 O O . MET A 1 74 ? 19.755 -8.334 -29.122 1.00 88.69 74 MET A O 1
ATOM 604 N N . PRO A 1 75 ? 19.108 -6.558 -27.903 1.00 90.94 75 PRO A N 1
ATOM 605 C CA . PRO A 1 75 ? 17.686 -6.855 -28.012 1.00 90.94 75 PRO A CA 1
ATOM 606 C C . PRO A 1 75 ? 17.196 -6.628 -29.444 1.00 90.94 75 PRO A C 1
ATOM 608 O O . PRO A 1 75 ? 17.560 -5.651 -30.103 1.00 90.94 75 PRO A O 1
ATOM 611 N N . SER A 1 76 ? 16.343 -7.530 -29.928 1.00 94.31 76 SER A N 1
ATOM 612 C CA . SER A 1 76 ? 15.714 -7.371 -31.237 1.00 94.31 76 SER A CA 1
ATOM 613 C C . SER A 1 76 ? 14.570 -6.356 -31.174 1.00 94.31 76 SER A C 1
ATOM 615 O O . SER A 1 76 ? 13.905 -6.198 -30.150 1.00 94.31 76 SER A O 1
ATOM 617 N N . ARG A 1 77 ? 14.279 -5.683 -32.297 1.00 95.06 77 ARG A N 1
ATOM 618 C CA . ARG A 1 77 ? 13.140 -4.750 -32.380 1.00 95.06 77 ARG A CA 1
ATOM 619 C C . ARG A 1 77 ? 11.816 -5.428 -32.012 1.00 95.06 77 ARG A C 1
ATOM 621 O O . ARG A 1 77 ? 10.960 -4.800 -31.400 1.00 95.06 77 ARG A O 1
ATOM 628 N N . HIS A 1 78 ? 11.660 -6.698 -32.383 1.00 96.88 78 HIS A N 1
ATOM 629 C CA . HIS A 1 78 ? 10.467 -7.476 -32.073 1.00 96.88 78 HIS A CA 1
ATOM 630 C C . HIS A 1 78 ? 10.304 -7.701 -30.563 1.00 96.88 78 HIS A C 1
ATOM 632 O O . HIS A 1 78 ? 9.232 -7.431 -30.035 1.00 96.88 78 HIS A O 1
ATOM 638 N N . GLU A 1 79 ? 11.373 -8.085 -29.857 1.00 94.94 79 GLU A N 1
ATOM 639 C CA . GLU A 1 79 ? 11.345 -8.257 -28.395 1.00 94.94 79 GLU A CA 1
ATOM 640 C C . GLU A 1 79 ? 10.986 -6.963 -27.665 1.00 94.94 79 GLU A C 1
ATOM 642 O O . GLU A 1 79 ? 10.234 -6.986 -26.693 1.00 94.94 79 GLU A O 1
ATOM 647 N N . VAL A 1 80 ? 11.497 -5.822 -28.138 1.00 94.62 80 VAL A N 1
ATOM 648 C CA . VAL A 1 80 ? 11.169 -4.518 -27.547 1.00 94.62 80 VAL A CA 1
ATOM 649 C C . VAL A 1 80 ? 9.675 -4.217 -27.693 1.00 94.62 80 VAL A C 1
ATOM 651 O O . VAL A 1 80 ? 9.047 -3.806 -26.719 1.00 94.62 80 VAL A O 1
ATOM 654 N N . LEU A 1 81 ? 9.091 -4.467 -28.869 1.00 97.00 81 LEU A N 1
ATOM 655 C CA . LEU A 1 81 ? 7.657 -4.268 -29.111 1.00 97.00 81 LEU A CA 1
ATOM 656 C C . LEU A 1 81 ? 6.796 -5.224 -28.274 1.00 97.00 81 LEU A C 1
ATOM 658 O O . LEU A 1 81 ? 5.843 -4.790 -27.633 1.00 97.00 81 LEU A O 1
ATOM 662 N N . GLU A 1 82 ? 7.167 -6.503 -28.201 1.00 97.50 82 GLU A N 1
ATOM 663 C CA . GLU A 1 82 ? 6.469 -7.490 -27.370 1.00 97.50 82 GLU A CA 1
ATOM 664 C C . GLU A 1 82 ? 6.481 -7.080 -25.887 1.00 97.50 82 GLU A C 1
ATOM 666 O O . GLU A 1 82 ? 5.462 -7.148 -25.192 1.00 97.50 82 GLU A O 1
ATOM 671 N N . LYS A 1 83 ? 7.625 -6.592 -25.389 1.00 96.06 83 LYS A N 1
ATOM 672 C CA . LYS A 1 83 ? 7.739 -6.096 -24.012 1.00 96.06 83 LYS A CA 1
ATOM 673 C C . LYS A 1 83 ? 6.969 -4.802 -23.793 1.00 96.06 83 LYS A C 1
ATOM 675 O O . LYS A 1 83 ? 6.368 -4.648 -22.731 1.00 96.06 83 LYS A O 1
ATOM 680 N N . GLN A 1 84 ? 6.930 -3.910 -24.776 1.00 95.75 84 GLN A N 1
ATOM 681 C CA . GLN A 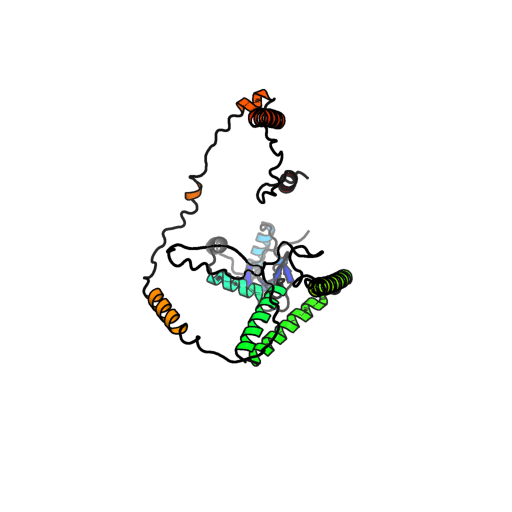1 84 ? 6.102 -2.710 -24.722 1.00 95.75 84 GLN A CA 1
ATOM 682 C C . GLN A 1 84 ? 4.618 -3.075 -24.568 1.00 95.75 84 GLN A C 1
ATOM 684 O O . GLN A 1 84 ? 3.945 -2.541 -23.684 1.00 95.75 84 GLN A O 1
ATOM 689 N N . GLU A 1 85 ? 4.121 -4.033 -25.353 1.00 97.00 85 GLU A N 1
ATOM 690 C CA . GLU A 1 85 ? 2.751 -4.540 -25.218 1.00 97.00 85 GLU A CA 1
ATOM 691 C C . GLU A 1 85 ? 2.514 -5.216 -23.862 1.00 97.00 85 GLU A C 1
ATOM 693 O O . GLU A 1 85 ? 1.465 -5.023 -23.246 1.00 97.00 85 GLU A O 1
ATOM 698 N N . ALA A 1 86 ? 3.479 -5.993 -23.362 1.00 96.81 86 ALA A N 1
ATOM 699 C CA . ALA A 1 86 ? 3.379 -6.628 -22.050 1.00 96.81 86 ALA A CA 1
ATOM 700 C C . ALA A 1 86 ? 3.269 -5.595 -20.912 1.00 96.81 86 ALA A C 1
ATOM 702 O O . ALA A 1 86 ? 2.467 -5.778 -19.995 1.00 96.81 86 ALA A O 1
ATOM 703 N N . ILE A 1 87 ? 4.017 -4.489 -20.990 1.00 96.00 87 ILE A N 1
ATOM 704 C CA . ILE A 1 87 ? 3.925 -3.378 -20.032 1.00 96.00 87 ILE A CA 1
ATOM 705 C C . ILE A 1 87 ? 2.545 -2.718 -20.113 1.00 96.00 87 ILE A C 1
ATOM 707 O O . ILE A 1 87 ? 1.909 -2.514 -19.081 1.00 96.00 87 ILE A O 1
ATOM 711 N N . GLN A 1 88 ? 2.040 -2.440 -21.318 1.00 96.31 88 GLN A N 1
ATOM 712 C CA . GLN A 1 88 ? 0.700 -1.868 -21.493 1.00 96.31 88 GLN A CA 1
ATOM 713 C C . GLN A 1 88 ? -0.389 -2.778 -20.912 1.00 96.31 88 GLN A C 1
ATOM 715 O O . GLN A 1 88 ? -1.250 -2.314 -20.165 1.00 96.31 88 GLN A O 1
ATOM 720 N N . LYS A 1 89 ? -0.306 -4.091 -21.164 1.00 96.25 89 LYS A N 1
ATOM 721 C CA . LYS A 1 89 ? -1.220 -5.086 -20.582 1.00 96.25 89 LYS A CA 1
ATOM 722 C C . LYS A 1 89 ? -1.162 -5.092 -19.054 1.00 96.25 89 LYS A C 1
ATOM 724 O O . LYS A 1 89 ? -2.207 -5.182 -18.418 1.00 96.25 89 LYS A O 1
ATOM 729 N N . ALA A 1 90 ? 0.026 -4.964 -18.460 1.00 94.62 90 ALA A N 1
ATOM 730 C CA . ALA A 1 90 ? 0.184 -4.895 -17.007 1.00 94.62 90 ALA A CA 1
ATOM 731 C C . ALA A 1 90 ? -0.411 -3.608 -16.404 1.00 94.62 90 ALA A C 1
ATOM 733 O O . ALA A 1 90 ? -0.982 -3.658 -15.316 1.00 94.62 90 ALA A O 1
ATOM 734 N N . LEU A 1 91 ? -0.326 -2.474 -17.108 1.00 92.81 91 LEU A N 1
ATOM 735 C CA . LEU A 1 91 ? -0.919 -1.203 -16.669 1.00 92.81 91 LEU A CA 1
ATOM 736 C C . LEU A 1 91 ? -2.454 -1.230 -16.697 1.00 92.81 91 LEU A C 1
ATOM 738 O O . LEU A 1 91 ? -3.091 -0.682 -15.801 1.00 92.81 91 LEU A O 1
ATOM 742 N N . THR A 1 92 ? -3.050 -1.880 -17.699 1.00 94.56 92 THR A N 1
ATOM 743 C CA . THR A 1 92 ? -4.514 -2.008 -17.844 1.00 94.56 92 THR A CA 1
ATOM 744 C C . THR A 1 92 ? -5.083 -3.240 -17.124 1.00 94.56 92 THR A C 1
ATOM 746 O O . THR A 1 92 ? -6.288 -3.487 -17.162 1.00 94.56 92 THR A O 1
ATOM 749 N N . TYR A 1 93 ? -4.245 -4.032 -16.452 1.00 94.00 93 TYR A N 1
ATOM 750 C CA . TYR A 1 93 ? -4.680 -5.261 -15.798 1.00 94.00 93 TYR A CA 1
ATOM 751 C C . TYR A 1 93 ? -5.673 -4.985 -14.658 1.00 94.00 93 TYR A C 1
ATOM 753 O O . TYR A 1 93 ? -5.368 -4.299 -13.680 1.00 94.00 93 TYR A O 1
ATOM 761 N N . VAL A 1 94 ? -6.866 -5.575 -14.765 1.00 93.50 94 VAL A N 1
ATOM 762 C CA . VAL A 1 94 ? -7.900 -5.505 -13.729 1.00 93.50 94 VAL A CA 1
ATOM 763 C C . VAL A 1 94 ? -7.659 -6.607 -12.702 1.00 93.50 94 VAL A C 1
ATOM 765 O O . VAL A 1 94 ? -7.748 -7.798 -13.001 1.00 93.50 94 VAL A O 1
ATOM 768 N N . TYR A 1 95 ? -7.369 -6.210 -11.464 1.00 94.50 95 TYR A N 1
ATOM 769 C CA . TYR A 1 95 ? -7.110 -7.152 -10.379 1.00 94.50 95 TYR A CA 1
ATOM 770 C C . TYR A 1 95 ? -8.375 -7.906 -9.962 1.00 94.50 95 TYR A C 1
ATOM 772 O O . TYR A 1 95 ? -9.412 -7.311 -9.670 1.00 94.50 95 TYR A O 1
ATOM 780 N N . SER A 1 96 ? -8.257 -9.229 -9.839 1.00 95.38 96 SER A N 1
ATOM 781 C CA . SER A 1 96 ? -9.313 -10.055 -9.255 1.00 95.38 96 SER A CA 1
ATOM 782 C C . SER A 1 96 ? -9.493 -9.760 -7.760 1.00 95.38 96 SER A C 1
ATOM 784 O O . SER A 1 96 ? -8.543 -9.396 -7.058 1.00 95.38 96 SER A O 1
ATOM 786 N N . ALA A 1 97 ? -10.696 -10.000 -7.231 1.00 93.75 97 ALA A N 1
ATOM 787 C CA . ALA A 1 97 ? -10.977 -9.825 -5.805 1.00 93.75 97 ALA A CA 1
ATOM 788 C C . ALA A 1 97 ? -10.061 -10.678 -4.904 1.00 93.75 97 ALA A C 1
ATOM 790 O O . ALA A 1 97 ? -9.697 -10.248 -3.809 1.00 93.75 97 ALA A O 1
ATOM 791 N N . ALA A 1 98 ? -9.660 -11.870 -5.361 1.00 94.06 98 ALA A N 1
ATOM 792 C CA . ALA A 1 98 ? -8.728 -12.731 -4.636 1.00 94.06 98 ALA A CA 1
ATOM 793 C C . ALA A 1 98 ? -7.326 -12.103 -4.560 1.00 94.06 98 ALA A C 1
ATOM 795 O O . ALA A 1 98 ? -6.742 -12.022 -3.480 1.00 94.06 98 ALA A O 1
ATOM 796 N N . THR A 1 99 ? -6.831 -11.571 -5.680 1.00 92.81 99 THR A N 1
ATOM 797 C CA . THR A 1 99 ? -5.524 -10.902 -5.747 1.00 92.81 99 THR A CA 1
ATOM 798 C C . THR A 1 99 ? -5.490 -9.657 -4.862 1.00 92.81 99 THR A C 1
ATOM 800 O O . THR A 1 99 ? -4.539 -9.456 -4.112 1.00 92.81 99 THR A O 1
ATOM 803 N N . VAL A 1 100 ? -6.555 -8.846 -4.866 1.00 93.06 100 VAL A N 1
ATOM 804 C CA . VAL A 1 100 ? -6.642 -7.656 -4.002 1.00 93.06 100 VAL A CA 1
ATOM 805 C C . VAL A 1 100 ? -6.601 -8.037 -2.520 1.00 93.06 100 VAL A C 1
ATOM 807 O O . VAL A 1 100 ? -5.915 -7.379 -1.735 1.00 93.06 100 VAL A O 1
ATOM 810 N N . LYS A 1 101 ? -7.287 -9.116 -2.120 1.00 93.31 101 LYS A N 1
ATOM 811 C CA . LYS A 1 101 ? -7.236 -9.620 -0.739 1.00 93.31 101 LYS A CA 1
ATOM 812 C C . LYS A 1 101 ? -5.822 -10.038 -0.342 1.00 93.31 101 LYS A C 1
ATOM 814 O O . LYS A 1 101 ? -5.368 -9.643 0.730 1.00 93.31 101 LYS A O 1
ATOM 819 N N . GLN A 1 102 ? -5.118 -10.763 -1.212 1.00 92.31 102 GLN A N 1
ATOM 820 C CA . GLN A 1 102 ? -3.724 -11.141 -0.981 1.00 92.31 102 GLN A CA 1
ATOM 821 C C . GLN A 1 102 ? -2.829 -9.902 -0.822 1.00 92.31 102 GLN A C 1
ATOM 823 O O . GLN A 1 102 ? -2.125 -9.781 0.178 1.00 92.31 102 GLN A O 1
ATOM 828 N N . MET A 1 103 ? -2.933 -8.924 -1.727 1.00 87.44 103 MET A N 1
ATOM 829 C CA . MET A 1 103 ? -2.157 -7.679 -1.648 1.00 87.44 103 MET A CA 1
ATOM 830 C C . MET A 1 103 ? -2.428 -6.896 -0.358 1.00 87.44 103 MET A C 1
ATOM 832 O O . MET A 1 103 ? -1.532 -6.256 0.190 1.00 87.44 103 MET A O 1
ATOM 836 N N . LEU A 1 104 ? -3.669 -6.901 0.134 1.00 87.00 104 LEU A N 1
ATOM 837 C CA . LEU A 1 104 ? -4.009 -6.268 1.406 1.00 87.00 104 LEU A CA 1
ATOM 838 C C . LEU A 1 104 ? -3.418 -7.022 2.594 1.00 87.00 104 LEU A C 1
ATOM 840 O O . LEU A 1 104 ? -2.998 -6.371 3.547 1.00 87.00 104 LEU A O 1
ATOM 844 N N . GLN A 1 105 ? -3.373 -8.351 2.539 1.00 85.56 105 GLN A N 1
ATOM 845 C CA . GLN A 1 105 ? -2.761 -9.165 3.581 1.00 85.56 105 GLN A CA 1
ATOM 846 C C . GLN A 1 105 ? -1.247 -8.945 3.640 1.00 85.56 105 GLN A C 1
ATOM 848 O O . GLN A 1 105 ? -0.725 -8.660 4.712 1.00 85.56 105 GLN A O 1
ATOM 853 N N . GLU A 1 106 ? -0.566 -8.942 2.493 1.00 83.12 106 GLU A N 1
ATOM 854 C CA . GLU A 1 106 ? 0.871 -8.644 2.401 1.00 83.12 106 GLU A CA 1
ATOM 855 C C . GLU A 1 106 ? 1.193 -7.224 2.898 1.00 83.12 106 GLU A C 1
ATOM 857 O O . GLU A 1 106 ? 2.162 -6.993 3.622 1.00 83.12 106 GLU A O 1
ATOM 862 N N . LYS A 1 107 ? 0.334 -6.248 2.579 1.00 82.00 107 LYS A N 1
ATOM 863 C CA . LYS A 1 107 ? 0.460 -4.877 3.099 1.00 82.00 107 LYS A CA 1
ATOM 864 C C . LYS A 1 107 ? 0.157 -4.756 4.592 1.00 82.00 107 LYS A C 1
ATOM 866 O O . LYS A 1 107 ? 0.586 -3.779 5.197 1.00 82.00 107 LYS A O 1
ATOM 871 N N . LYS A 1 108 ? -0.628 -5.670 5.171 1.00 76.25 108 LYS A N 1
ATOM 872 C CA . LYS A 1 108 ? -0.877 -5.727 6.621 1.00 76.25 108 LYS A CA 1
ATOM 873 C C . LYS A 1 108 ? 0.302 -6.354 7.358 1.00 76.25 108 LYS A C 1
ATOM 875 O O . LYS A 1 108 ? 0.650 -5.862 8.421 1.00 76.25 108 LYS A O 1
ATOM 880 N N . SER A 1 109 ? 0.912 -7.400 6.798 1.00 69.38 109 SER A N 1
ATOM 881 C CA . SER A 1 109 ? 2.109 -8.024 7.373 1.00 69.38 109 SER A CA 1
ATOM 882 C C . SER A 1 109 ? 3.353 -7.143 7.240 1.00 69.38 109 SER A C 1
ATOM 884 O O . SER A 1 109 ? 4.279 -7.266 8.035 1.00 69.38 109 SER A O 1
ATOM 886 N N . ALA A 1 110 ? 3.386 -6.225 6.270 1.00 69.31 110 ALA A N 1
ATOM 887 C CA . ALA A 1 110 ? 4.430 -5.212 6.193 1.00 69.31 110 ALA A CA 1
ATOM 888 C C . ALA A 1 110 ? 4.327 -4.231 7.380 1.00 69.31 110 ALA A C 1
ATOM 890 O O . ALA A 1 110 ? 3.410 -3.411 7.452 1.00 69.31 110 ALA A O 1
ATOM 891 N N . SER A 1 111 ? 5.324 -4.276 8.270 1.00 60.34 111 SER A N 1
ATOM 892 C CA . SER A 1 111 ? 5.437 -3.485 9.514 1.00 60.34 111 SER A CA 1
ATOM 893 C C . SER A 1 111 ? 5.240 -1.963 9.342 1.00 60.34 111 SER A C 1
ATOM 895 O O . SER A 1 111 ? 4.882 -1.249 10.275 1.00 60.34 111 SER A O 1
ATOM 897 N N . SER A 1 112 ? 5.409 -1.441 8.124 1.00 61.09 112 SER A N 1
ATOM 898 C CA . SER A 1 112 ? 5.340 -0.006 7.832 1.00 61.09 112 SER A CA 1
ATOM 899 C C . SER A 1 112 ? 3.932 0.608 7.897 1.00 61.09 112 SER A C 1
ATOM 901 O O . SER A 1 112 ? 3.828 1.838 7.900 1.00 61.09 112 SER A O 1
ATOM 903 N N . ARG A 1 113 ? 2.841 -0.172 7.898 1.00 65.50 113 ARG A N 1
ATOM 904 C CA . ARG A 1 113 ? 1.489 0.410 7.928 1.00 65.50 113 ARG A CA 1
ATOM 905 C C . ARG A 1 113 ? 1.114 0.811 9.360 1.00 65.50 113 ARG A C 1
ATOM 907 O O . ARG A 1 113 ? 1.142 -0.045 10.240 1.00 65.50 113 ARG A O 1
ATOM 914 N N . PRO A 1 114 ? 0.663 2.056 9.613 1.00 62.94 114 PRO A N 1
ATOM 915 C CA . PRO A 1 114 ? 0.051 2.381 10.893 1.00 62.94 114 PRO A CA 1
ATOM 916 C C . PRO A 1 114 ? -1.230 1.552 11.040 1.00 62.94 114 PRO A C 1
ATOM 918 O O . PRO A 1 114 ? -2.225 1.784 10.349 1.00 62.94 114 PRO A O 1
ATOM 921 N N . LEU A 1 115 ? -1.178 0.531 11.893 1.00 66.44 115 LEU A N 1
ATOM 922 C CA . LEU A 1 115 ? -2.347 -0.253 12.267 1.00 66.44 115 LEU A CA 1
ATOM 923 C C . LEU A 1 115 ? -3.267 0.633 13.112 1.00 66.44 115 LEU A C 1
ATOM 925 O O . LEU A 1 115 ? -2.797 1.421 13.939 1.00 66.44 115 LEU A O 1
ATOM 929 N N . ASN A 1 116 ? -4.583 0.521 12.913 1.00 75.44 116 ASN A N 1
ATOM 930 C CA . ASN A 1 116 ? -5.529 1.066 13.881 1.00 75.44 116 ASN A CA 1
ATOM 931 C C . ASN A 1 116 ? -5.506 0.148 15.107 1.00 75.44 116 ASN A C 1
ATOM 933 O O . ASN A 1 116 ? -6.316 -0.769 15.223 1.00 75.44 116 ASN A O 1
ATOM 937 N N . VAL A 1 117 ? -4.525 0.390 15.976 1.00 78.62 117 VAL A N 1
ATOM 938 C CA . VAL A 1 117 ? -4.224 -0.443 17.143 1.00 78.62 117 VAL A CA 1
ATOM 939 C C . VAL A 1 117 ? -5.449 -0.610 18.039 1.00 78.62 117 VAL A C 1
ATOM 941 O O . VAL A 1 117 ? -5.645 -1.679 18.598 1.00 78.62 117 VAL A O 1
ATOM 944 N N . GLU A 1 118 ? -6.310 0.404 18.147 1.00 80.31 118 GLU A N 1
ATOM 945 C CA . GLU A 1 118 ? -7.518 0.317 18.976 1.00 80.31 118 GLU A CA 1
ATOM 946 C C . GLU A 1 118 ? -8.568 -0.616 18.373 1.00 80.31 118 GLU A C 1
ATOM 948 O O . GLU A 1 118 ? -9.122 -1.448 19.083 1.00 80.31 118 GLU A O 1
ATOM 953 N N . ALA A 1 119 ? -8.781 -0.561 17.056 1.00 85.31 119 ALA A N 1
ATOM 954 C CA . ALA A 1 119 ? -9.686 -1.500 16.399 1.00 85.31 119 ALA A CA 1
ATOM 955 C C . ALA A 1 119 ? -9.182 -2.947 16.512 1.00 85.31 119 ALA A C 1
ATOM 957 O O . ALA A 1 119 ? -9.981 -3.857 16.705 1.00 85.31 119 ALA A O 1
ATOM 958 N N . GLU A 1 120 ? -7.868 -3.166 16.416 1.00 85.38 120 GLU A N 1
ATOM 959 C CA . GLU A 1 120 ? -7.269 -4.493 16.592 1.00 85.38 120 GLU A CA 1
ATOM 960 C C . GLU A 1 120 ? -7.378 -4.976 18.043 1.00 85.38 120 GLU A C 1
ATOM 962 O O . GLU A 1 120 ? -7.774 -6.115 18.271 1.00 85.38 120 GLU A O 1
ATOM 967 N N . LYS A 1 121 ? -7.147 -4.101 19.031 1.00 89.50 121 LYS A N 1
ATOM 968 C CA . LYS A 1 121 ? -7.379 -4.414 20.449 1.00 89.50 121 LYS A CA 1
ATOM 969 C C . LYS A 1 121 ? -8.829 -4.782 20.729 1.00 89.50 121 LYS A C 1
ATOM 971 O O . LYS A 1 121 ? -9.072 -5.741 21.450 1.00 89.50 121 LYS A O 1
ATOM 976 N N . ASP A 1 122 ? -9.790 -4.061 20.162 1.00 89.19 122 ASP A N 1
ATOM 977 C CA . ASP A 1 122 ? -11.210 -4.362 20.359 1.00 89.19 122 ASP A CA 1
ATOM 978 C C . ASP A 1 122 ? -11.634 -5.673 19.689 1.00 89.19 122 ASP A C 1
ATOM 980 O O . ASP A 1 122 ? -12.578 -6.315 20.152 1.00 89.19 122 ASP A O 1
ATOM 984 N N . LEU A 1 123 ? -10.970 -6.073 18.600 1.00 91.69 123 LEU A N 1
ATOM 985 C CA . LEU A 1 123 ? -11.162 -7.388 17.987 1.00 91.69 123 LEU A CA 1
ATOM 986 C C . LEU A 1 123 ? -10.546 -8.493 18.852 1.00 91.69 123 LEU A C 1
ATOM 988 O O . LEU A 1 123 ? -11.241 -9.454 19.162 1.00 91.69 123 LEU A O 1
ATOM 992 N N . LEU A 1 124 ? -9.302 -8.319 19.304 1.00 92.56 124 LEU A N 1
ATOM 993 C CA . LEU A 1 124 ? -8.608 -9.279 20.166 1.00 92.56 124 LEU A CA 1
ATOM 994 C C . LEU A 1 124 ? -9.306 -9.450 21.521 1.00 92.56 124 LEU A C 1
ATOM 996 O O . LEU A 1 124 ? -9.425 -10.568 21.996 1.00 92.56 124 LEU A O 1
ATOM 1000 N N . ARG A 1 125 ? -9.843 -8.380 22.124 1.00 93.94 125 ARG A N 1
ATOM 1001 C CA . ARG A 1 125 ? -10.657 -8.474 23.352 1.00 93.94 125 ARG A CA 1
ATOM 1002 C C . ARG A 1 125 ? -11.902 -9.328 23.142 1.00 93.94 125 ARG A C 1
ATOM 1004 O O . ARG A 1 125 ? -12.165 -10.220 23.932 1.00 93.94 125 ARG A O 1
ATOM 1011 N N . ARG A 1 126 ? -12.624 -9.108 22.038 1.00 94.38 126 ARG A N 1
ATOM 1012 C CA . ARG A 1 126 ? -13.786 -9.936 21.686 1.00 94.38 126 ARG A CA 1
ATOM 1013 C C . ARG A 1 126 ? -13.399 -11.392 21.441 1.00 94.38 126 ARG A C 1
ATOM 1015 O O . ARG A 1 126 ? -14.143 -12.288 21.816 1.00 94.38 126 ARG A O 1
ATOM 1022 N N . GLU A 1 127 ? -12.264 -11.635 20.794 1.00 93.25 127 GLU A N 1
ATOM 1023 C CA . GLU A 1 127 ? -11.765 -12.988 20.537 1.00 93.25 127 GLU A CA 1
ATOM 1024 C C . GLU A 1 127 ? -11.328 -13.694 21.827 1.00 93.25 127 GLU A C 1
ATOM 1026 O O . GLU A 1 127 ? -11.634 -14.869 22.009 1.00 93.25 127 GLU A O 1
ATOM 1031 N N . MET A 1 128 ? -10.714 -12.957 22.755 1.00 94.50 128 MET A N 1
ATOM 1032 C CA . MET A 1 128 ? -10.381 -13.423 24.100 1.00 94.50 128 MET A CA 1
ATOM 1033 C C . MET A 1 128 ? -11.642 -13.806 24.880 1.00 94.50 128 MET A C 1
ATOM 1035 O O . MET A 1 128 ? -11.711 -14.927 25.371 1.00 94.50 128 MET A O 1
ATOM 1039 N N . ASP A 1 129 ? -12.676 -12.954 24.899 1.00 94.31 129 ASP A N 1
ATOM 1040 C CA . ASP A 1 129 ? -13.962 -13.262 25.547 1.00 94.31 129 ASP A CA 1
ATOM 1041 C C . ASP A 1 129 ? -14.586 -14.551 24.967 1.00 94.31 129 ASP A C 1
ATOM 1043 O O . ASP A 1 129 ? -15.145 -15.386 25.684 1.00 94.31 129 ASP A O 1
ATOM 1047 N N . ILE A 1 130 ? -14.466 -14.750 23.648 1.00 95.06 130 ILE A N 1
ATOM 1048 C CA . ILE A 1 130 ? -14.923 -15.971 22.973 1.00 95.06 130 ILE A CA 1
ATOM 1049 C C . ILE A 1 130 ? -14.076 -17.180 23.396 1.00 95.06 130 ILE A C 1
ATOM 1051 O O . ILE A 1 130 ? -14.648 -18.233 23.686 1.00 95.06 130 ILE A O 1
ATOM 1055 N N . ALA A 1 131 ? -12.748 -17.064 23.445 1.00 93.44 131 ALA A N 1
ATOM 1056 C CA . ALA A 1 131 ? -11.849 -18.139 23.871 1.00 93.44 131 ALA A CA 1
ATOM 1057 C C . ALA A 1 131 ? -12.093 -18.541 25.338 1.00 93.44 131 ALA A C 1
ATOM 1059 O O . ALA A 1 131 ? -12.233 -19.729 25.638 1.00 93.44 131 ALA A O 1
ATOM 1060 N N . GLU A 1 132 ? -12.274 -17.562 26.227 1.00 93.75 132 GLU A N 1
ATOM 1061 C CA . GLU A 1 132 ? -12.642 -17.770 27.631 1.00 93.75 132 GLU A CA 1
ATOM 1062 C C . GLU A 1 132 ? -13.999 -18.469 27.758 1.00 93.75 132 GLU A C 1
ATOM 1064 O O . GLU A 1 132 ? -14.132 -19.442 28.506 1.00 93.75 132 GLU A O 1
ATOM 1069 N N . SER A 1 133 ? -14.997 -18.057 26.963 1.00 93.94 133 SER A N 1
ATOM 1070 C CA . SER A 1 133 ? -16.310 -18.718 26.941 1.00 93.94 133 SER A CA 1
ATOM 1071 C C . SER A 1 133 ? -16.229 -20.187 26.500 1.00 93.94 133 SER A C 1
ATOM 1073 O O . SER A 1 133 ? -17.005 -21.024 26.963 1.00 93.94 133 SER A O 1
ATOM 1075 N N . ARG A 1 134 ? -15.255 -20.515 25.640 1.00 94.62 134 ARG A N 1
ATOM 1076 C CA . ARG A 1 134 ? -14.961 -21.875 25.162 1.00 94.62 134 ARG A CA 1
ATOM 1077 C C . ARG A 1 134 ? -14.032 -22.655 26.097 1.00 94.62 134 ARG A C 1
ATOM 1079 O O . ARG A 1 134 ? -13.829 -23.843 25.861 1.00 94.62 134 ARG A O 1
ATOM 1086 N N . ARG A 1 135 ? -13.517 -22.021 27.160 1.00 93.38 135 ARG A N 1
ATOM 1087 C CA . ARG A 1 135 ? -12.499 -22.556 28.085 1.00 93.38 135 ARG A CA 1
ATOM 1088 C C . ARG A 1 135 ? -11.205 -22.990 27.386 1.00 93.38 135 ARG A C 1
ATOM 1090 O O . ARG A 1 135 ? -10.527 -23.901 27.855 1.00 93.38 135 ARG A O 1
ATOM 1097 N N . ASP A 1 136 ? -10.868 -22.335 26.279 1.00 94.25 136 ASP A N 1
ATOM 1098 C CA . ASP A 1 136 ? -9.600 -22.539 25.584 1.00 94.25 136 ASP A CA 1
ATOM 1099 C C . ASP A 1 136 ? -8.544 -21.594 26.168 1.00 94.25 136 ASP A C 1
ATOM 1101 O O . ASP A 1 136 ? -8.417 -20.433 25.771 1.00 94.25 136 ASP A O 1
ATOM 1105 N N . THR A 1 137 ? -7.816 -22.081 27.174 1.00 91.88 137 THR A N 1
ATOM 1106 C CA . THR A 1 137 ? -6.807 -21.284 27.885 1.00 91.88 137 THR A CA 1
ATOM 1107 C C . THR A 1 137 ? -5.592 -20.981 27.011 1.00 91.88 137 THR A C 1
ATOM 1109 O O . THR A 1 137 ? -4.990 -19.922 27.157 1.00 91.88 137 THR A O 1
ATOM 1112 N N . GLY A 1 138 ? -5.248 -21.867 26.071 1.00 93.25 138 GLY A N 1
ATOM 1113 C CA . GLY A 1 138 ? -4.081 -21.693 25.207 1.00 93.25 138 GLY A CA 1
ATOM 1114 C C . GLY A 1 138 ? -4.259 -20.549 24.212 1.00 93.25 138 GLY A C 1
ATOM 1115 O O . GLY A 1 138 ? -3.351 -19.738 24.026 1.00 93.25 138 GLY A O 1
ATOM 1116 N N . GLU A 1 139 ? -5.437 -20.444 23.596 1.00 90.94 139 GLU A N 1
ATOM 1117 C CA . GLU A 1 139 ? -5.758 -19.322 22.706 1.00 90.94 139 GLU A CA 1
ATOM 1118 C C . GLU A 1 139 ? -5.902 -18.002 23.479 1.00 90.94 139 GLU A C 1
ATOM 1120 O O . GLU A 1 139 ? -5.371 -16.976 23.049 1.00 90.94 139 GLU A O 1
ATOM 1125 N N . ALA A 1 140 ? -6.521 -18.019 24.665 1.00 93.56 140 ALA A N 1
ATOM 1126 C CA . ALA A 1 140 ? -6.626 -16.831 25.515 1.00 93.56 140 ALA A CA 1
ATOM 1127 C C . ALA A 1 140 ? -5.242 -16.275 25.924 1.00 93.56 140 ALA A C 1
ATOM 1129 O O . ALA A 1 140 ? -5.001 -15.065 25.867 1.00 93.56 140 ALA A O 1
ATOM 1130 N N . GLU A 1 141 ? -4.289 -17.148 26.261 1.00 93.94 141 GLU A N 1
ATOM 1131 C CA . GLU A 1 141 ? -2.906 -16.760 26.570 1.00 93.94 141 GLU A CA 1
ATOM 1132 C C . GLU A 1 141 ? -2.186 -16.147 25.357 1.00 93.94 141 GLU A C 1
ATOM 1134 O O . GLU A 1 141 ? -1.528 -15.112 25.479 1.00 93.94 141 GLU A O 1
ATOM 1139 N N . ARG A 1 142 ? -2.357 -16.713 24.155 1.00 94.62 142 ARG A N 1
ATOM 1140 C CA . ARG A 1 142 ? -1.787 -16.146 22.916 1.00 94.62 142 ARG A CA 1
ATOM 1141 C C . ARG A 1 142 ? -2.340 -14.753 22.617 1.00 94.62 142 ARG A C 1
ATOM 1143 O O . ARG A 1 142 ? -1.579 -13.839 22.289 1.00 94.62 142 ARG A O 1
ATOM 1150 N N . ILE A 1 143 ? -3.655 -14.584 22.747 1.00 93.62 143 ILE A N 1
ATOM 1151 C CA . ILE A 1 143 ? -4.341 -13.314 22.487 1.00 93.62 143 ILE A CA 1
ATOM 1152 C C . ILE A 1 143 ? -3.925 -12.254 23.514 1.00 93.62 143 ILE A C 1
ATOM 1154 O O . ILE A 1 143 ? -3.632 -11.115 23.142 1.00 93.62 143 ILE A O 1
ATOM 1158 N N . SER A 1 144 ? -3.831 -12.621 24.794 1.00 93.69 144 SER A N 1
ATOM 1159 C CA . SER A 1 144 ? -3.384 -11.708 25.854 1.00 93.69 144 SER A CA 1
ATOM 1160 C C . SER A 1 144 ? -1.923 -11.271 25.680 1.00 93.69 144 SER A C 1
ATOM 1162 O O . SER A 1 144 ? -1.623 -10.082 25.817 1.00 93.69 144 SER A O 1
ATOM 1164 N N . ALA A 1 145 ? -1.025 -12.174 25.272 1.00 94.88 145 ALA A N 1
ATOM 1165 C CA . ALA A 1 145 ? 0.354 -11.824 24.929 1.00 94.88 145 ALA A CA 1
ATOM 1166 C C . ALA A 1 145 ? 0.413 -10.812 23.768 1.00 94.88 145 ALA A C 1
ATOM 1168 O O . ALA A 1 145 ? 1.146 -9.820 23.833 1.00 94.88 145 ALA A O 1
ATOM 1169 N N . ARG A 1 146 ? -0.416 -11.006 22.733 1.00 90.94 146 ARG A N 1
ATOM 1170 C CA . ARG A 1 146 ? -0.516 -10.072 21.604 1.00 90.94 146 ARG A CA 1
ATOM 1171 C C . ARG A 1 146 ? -1.081 -8.708 22.018 1.00 90.94 146 ARG A C 1
ATOM 1173 O O . ARG A 1 146 ? -0.593 -7.677 21.551 1.00 90.94 146 ARG A O 1
ATOM 1180 N N . LEU A 1 147 ? -2.072 -8.672 22.913 1.00 91.56 147 LEU A N 1
ATOM 1181 C CA . LEU A 1 147 ? -2.599 -7.426 23.487 1.00 91.56 147 LEU A CA 1
ATOM 1182 C C . LEU A 1 147 ? -1.510 -6.642 24.236 1.00 91.56 147 LEU A C 1
ATOM 1184 O O . LEU A 1 147 ? -1.409 -5.424 24.061 1.00 91.56 147 LEU A O 1
ATOM 1188 N N . LEU A 1 148 ? -0.662 -7.332 25.001 1.00 92.38 148 LEU A N 1
ATOM 1189 C CA . LEU A 1 148 ? 0.454 -6.730 25.736 1.00 92.38 148 LEU A CA 1
ATOM 1190 C C . LEU A 1 148 ? 1.516 -6.137 24.790 1.00 92.38 148 LEU A C 1
ATOM 1192 O O . LEU A 1 148 ? 2.010 -5.026 25.010 1.00 92.38 148 LEU A O 1
ATOM 1196 N N . GLU A 1 149 ? 1.825 -6.813 23.682 1.00 88.69 149 GLU A N 1
ATOM 1197 C CA . GLU A 1 149 ? 2.702 -6.289 22.621 1.00 88.69 149 GLU A CA 1
ATOM 1198 C C . GLU A 1 149 ? 2.134 -4.993 21.9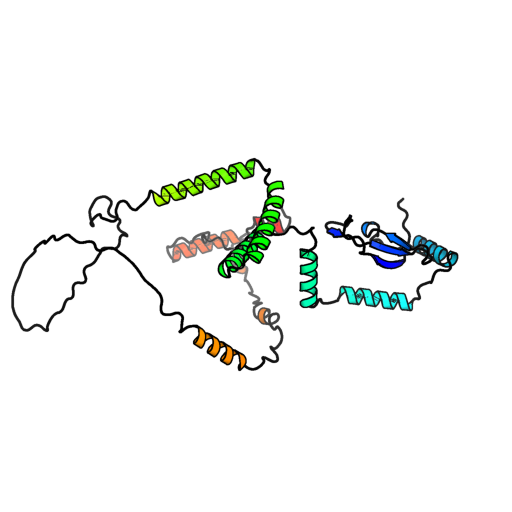94 1.00 88.69 149 GLU A C 1
ATOM 1200 O O . GLU A 1 149 ? 2.827 -3.981 21.834 1.00 88.69 149 GLU A O 1
ATOM 1205 N N . LEU A 1 150 ? 0.829 -4.966 21.705 1.00 85.88 150 LEU A N 1
ATOM 1206 C CA . LEU A 1 150 ? 0.146 -3.775 21.185 1.00 85.88 150 LEU A CA 1
ATOM 1207 C C . LEU A 1 150 ? 0.054 -2.631 22.213 1.00 85.88 150 LEU A C 1
ATOM 1209 O O . LEU A 1 150 ? -0.000 -1.454 21.846 1.00 85.88 150 LEU A O 1
ATOM 1213 N N . GLU A 1 151 ? 0.019 -2.933 23.508 1.00 85.88 151 GLU A N 1
ATOM 1214 C CA . GLU A 1 151 ? 0.067 -1.927 24.571 1.00 85.88 151 GLU A CA 1
ATOM 1215 C C . GLU A 1 151 ? 1.462 -1.333 24.758 1.00 85.88 151 GLU A C 1
ATOM 1217 O O . GLU A 1 151 ? 1.601 -0.105 24.763 1.00 85.88 151 GLU A O 1
ATOM 1222 N N . SER A 1 152 ? 2.491 -2.175 24.830 1.00 84.19 152 SER A N 1
ATOM 1223 C CA . SER A 1 152 ? 3.888 -1.745 24.973 1.00 84.19 152 SER A CA 1
ATOM 1224 C C . SER A 1 152 ? 4.356 -0.886 23.792 1.00 84.19 152 SER A C 1
ATOM 1226 O O . SER A 1 152 ? 4.945 0.182 23.992 1.00 84.19 152 SER A O 1
ATOM 1228 N N . SER A 1 153 ? 3.995 -1.253 22.557 1.00 77.06 153 SER A N 1
ATOM 1229 C CA . SER A 1 153 ? 4.284 -0.439 21.367 1.00 77.06 153 SER A CA 1
ATOM 1230 C C . SER A 1 153 ? 3.648 0.962 21.427 1.00 77.06 153 SER A C 1
ATOM 1232 O O . SER A 1 153 ? 4.249 1.934 20.957 1.00 77.06 153 SER A O 1
ATOM 1234 N N . ARG A 1 154 ? 2.470 1.114 22.058 1.00 73.56 154 ARG A N 1
ATOM 1235 C CA . ARG A 1 154 ? 1.792 2.410 22.250 1.00 73.56 154 ARG A CA 1
ATOM 1236 C C . ARG A 1 154 ? 2.363 3.218 23.415 1.00 73.56 154 ARG A C 1
ATOM 1238 O O . ARG A 1 154 ? 2.434 4.440 23.297 1.00 73.56 154 ARG A O 1
ATOM 1245 N N . GLN A 1 155 ? 2.773 2.584 24.513 1.00 67.06 155 GLN A N 1
ATOM 1246 C CA . GLN A 1 155 ? 3.329 3.285 25.681 1.00 67.06 155 GLN A CA 1
ATOM 1247 C C . GLN A 1 155 ? 4.529 4.170 25.312 1.00 67.06 155 GLN A C 1
ATOM 1249 O O . GLN A 1 155 ? 4.655 5.277 25.832 1.00 67.06 155 GLN A O 1
ATOM 1254 N N . SER A 1 156 ? 5.341 3.756 24.332 1.00 61.97 156 SER A N 1
ATOM 1255 C CA . SER A 1 156 ? 6.433 4.580 23.793 1.00 61.97 156 SER A CA 1
ATOM 1256 C C . SER A 1 156 ? 5.973 5.946 23.242 1.00 61.97 156 SER A C 1
ATOM 1258 O O . SER A 1 156 ? 6.716 6.922 23.338 1.00 61.97 156 SER A O 1
ATOM 1260 N N . LYS A 1 157 ? 4.734 6.030 22.730 1.00 63.00 157 LYS A N 1
ATOM 1261 C CA . LYS A 1 157 ? 4.118 7.220 22.114 1.00 63.00 157 LYS A CA 1
ATOM 1262 C C . LYS A 1 157 ? 3.320 8.081 23.100 1.00 63.00 157 LYS A C 1
ATOM 1264 O O . LYS A 1 157 ? 3.006 9.219 22.784 1.00 63.00 157 LYS A O 1
ATOM 1269 N N . LEU A 1 158 ? 2.982 7.568 24.286 1.00 58.09 158 LEU A N 1
ATOM 1270 C CA . LEU A 1 158 ? 2.161 8.263 25.295 1.00 58.09 158 LEU A CA 1
ATOM 1271 C C . LEU A 1 158 ? 2.965 9.191 26.225 1.00 58.09 158 LEU A C 1
ATOM 1273 O O . LEU A 1 158 ? 2.436 9.661 27.229 1.00 58.09 158 LEU A O 1
ATOM 1277 N N . LYS A 1 159 ? 4.227 9.494 25.899 1.00 63.19 159 LYS A N 1
ATOM 1278 C CA . LYS A 1 159 ? 5.083 10.390 26.699 1.00 63.19 159 LYS A CA 1
ATOM 1279 C C . LYS A 1 159 ? 4.670 11.870 26.637 1.00 63.19 159 LYS A C 1
ATOM 1281 O O . LYS A 1 159 ? 5.322 12.712 27.255 1.00 63.19 159 LYS A O 1
ATOM 1286 N N . ASP A 1 160 ? 3.579 12.196 25.949 1.00 75.00 160 ASP A N 1
ATOM 1287 C CA . ASP A 1 160 ? 3.006 13.538 25.932 1.00 75.00 160 ASP A CA 1
ATOM 1288 C C . ASP A 1 160 ? 2.383 13.864 27.297 1.00 75.00 160 ASP A C 1
ATOM 1290 O O . ASP A 1 160 ? 1.225 13.557 27.589 1.00 75.00 160 ASP A O 1
ATOM 1294 N N . THR A 1 161 ? 3.158 14.538 28.147 1.00 82.12 161 THR A N 1
ATOM 1295 C CA . THR A 1 161 ? 2.773 14.941 29.513 1.00 82.12 161 THR A CA 1
ATOM 1296 C C . THR A 1 161 ? 1.431 15.682 29.580 1.00 82.12 161 THR A C 1
ATOM 1298 O O . THR A 1 161 ? 0.682 15.537 30.546 1.00 82.12 161 THR A O 1
ATOM 1301 N N . LYS A 1 162 ? 1.080 16.447 28.536 1.00 84.75 162 LYS A N 1
ATOM 1302 C CA . LYS A 1 162 ? -0.215 17.137 28.414 1.00 84.75 162 LYS A CA 1
ATOM 1303 C C . LYS A 1 162 ? -1.379 16.164 28.196 1.00 84.75 162 LYS A C 1
ATOM 1305 O O . LYS A 1 162 ? -2.439 16.359 28.786 1.00 84.75 162 LYS A O 1
ATOM 1310 N N . ALA A 1 163 ? -1.188 15.126 27.382 1.00 81.06 163 ALA A N 1
ATOM 1311 C CA . ALA A 1 163 ? -2.217 14.124 27.111 1.00 81.06 163 ALA A CA 1
ATOM 1312 C C . ALA A 1 163 ? -2.520 13.283 28.360 1.00 81.06 163 ALA A C 1
ATOM 1314 O O . ALA A 1 163 ? -3.687 13.024 28.646 1.00 81.06 163 ALA A O 1
ATOM 1315 N N . LEU A 1 164 ? -1.491 12.945 29.146 1.00 84.06 164 LEU A N 1
ATOM 1316 C CA . LEU A 1 164 ? -1.652 12.241 30.423 1.00 84.06 164 LEU A CA 1
ATOM 1317 C C . LEU A 1 164 ? -2.486 13.053 31.425 1.00 84.06 164 LEU A C 1
ATOM 1319 O O . LEU A 1 164 ? -3.469 12.541 31.954 1.00 84.06 164 LEU A O 1
ATOM 1323 N N . ARG A 1 165 ? -2.177 14.345 31.609 1.00 88.00 165 ARG A N 1
ATOM 1324 C CA . ARG A 1 165 ? -2.951 15.227 32.506 1.00 88.00 165 ARG A CA 1
ATOM 1325 C C . ARG A 1 165 ? -4.414 15.370 32.083 1.00 88.00 165 ARG A C 1
ATOM 1327 O O . ARG A 1 165 ? -5.301 15.371 32.932 1.00 88.00 165 ARG A O 1
ATOM 1334 N N . LEU A 1 166 ? -4.680 15.477 30.778 1.00 87.88 166 LEU A N 1
ATOM 1335 C CA . LEU A 1 166 ? -6.052 15.538 30.261 1.00 87.88 166 LEU A CA 1
ATOM 1336 C C . LEU A 1 166 ? -6.801 14.216 30.470 1.00 87.88 166 LEU A C 1
ATOM 1338 O O . LEU A 1 166 ? -7.976 14.237 30.830 1.00 87.88 166 LEU A O 1
ATOM 1342 N N . ALA A 1 167 ? -6.136 13.073 30.284 1.00 87.88 167 ALA A N 1
ATOM 1343 C CA . ALA A 1 167 ? -6.728 11.763 30.541 1.00 87.88 167 ALA A CA 1
ATOM 1344 C C . ALA A 1 167 ? -7.065 11.569 32.029 1.00 87.88 167 ALA A C 1
ATOM 1346 O O . ALA A 1 167 ? -8.157 11.104 32.350 1.00 87.88 167 ALA A O 1
ATOM 1347 N N . GLU A 1 168 ? -6.173 11.980 32.935 1.00 92.12 168 GLU A N 1
ATOM 1348 C CA . GLU A 1 168 ? -6.420 11.954 34.381 1.00 92.12 168 GLU A CA 1
ATOM 1349 C C . GLU A 1 168 ? -7.585 12.859 34.789 1.00 92.12 168 GLU A C 1
ATOM 1351 O O . GLU A 1 168 ? -8.456 12.431 35.545 1.00 92.12 168 GLU A O 1
ATOM 1356 N N . MET A 1 169 ? -7.641 14.087 34.264 1.00 94.31 169 MET A N 1
ATOM 1357 C CA . MET A 1 169 ? -8.749 15.009 34.522 1.00 94.31 169 MET A CA 1
ATOM 1358 C C . MET A 1 169 ? -10.078 14.442 34.010 1.00 94.31 169 MET A C 1
ATOM 1360 O O . MET A 1 169 ? -11.066 14.448 34.734 1.00 94.31 169 MET A O 1
ATOM 1364 N N . ASN A 1 170 ? -10.102 13.874 32.800 1.00 93.81 170 ASN A N 1
ATOM 1365 C CA . ASN A 1 170 ? -11.302 13.242 32.249 1.00 93.81 170 ASN A CA 1
ATOM 1366 C C . ASN A 1 170 ? -11.744 12.018 33.060 1.00 93.81 170 ASN A C 1
ATOM 1368 O O . ASN A 1 170 ? -12.944 11.805 33.227 1.00 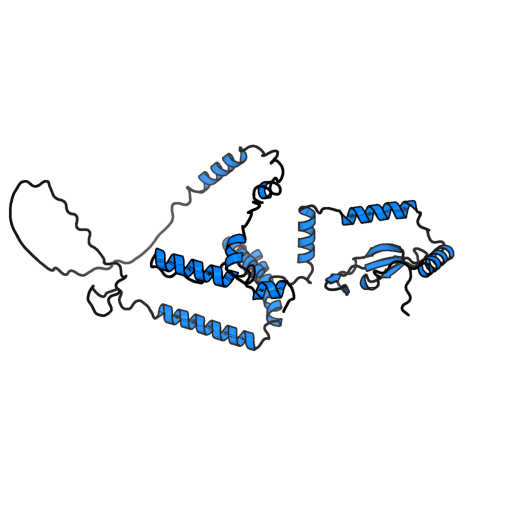93.81 170 ASN A O 1
ATOM 1372 N N . LYS A 1 171 ? -10.795 11.226 33.578 1.00 94.50 171 LYS A N 1
ATOM 1373 C CA . LYS A 1 171 ? -11.092 10.107 34.479 1.00 94.50 171 LYS A CA 1
ATOM 1374 C C . LYS A 1 171 ? -11.749 10.611 35.764 1.00 94.50 171 LYS A C 1
ATOM 1376 O O . LYS A 1 171 ? -12.823 10.129 36.102 1.00 94.50 171 LYS A O 1
ATOM 1381 N N . LYS A 1 172 ? -11.175 11.634 36.407 1.00 95.81 172 LYS A N 1
ATOM 1382 C CA . LYS A 1 172 ? -11.765 12.266 37.599 1.00 95.81 172 LYS A CA 1
ATOM 1383 C C . LYS A 1 172 ? -13.161 12.816 37.321 1.00 95.81 172 LYS A C 1
ATOM 1385 O O . LYS A 1 172 ? -14.084 12.466 38.039 1.00 95.81 172 LYS A O 1
ATOM 1390 N N . ASN A 1 173 ? -13.347 13.556 36.227 1.00 94.62 173 ASN A N 1
ATOM 1391 C CA . ASN A 1 173 ? -14.656 14.092 35.843 1.00 94.62 173 ASN A CA 1
ATOM 1392 C C . ASN A 1 173 ? -15.690 12.984 35.597 1.00 94.62 173 ASN A C 1
ATOM 1394 O O . ASN A 1 173 ? -16.871 13.156 35.881 1.00 94.62 173 ASN A O 1
ATOM 1398 N N . ARG A 1 174 ? -15.268 11.839 35.050 1.00 93.50 174 ARG A N 1
ATOM 1399 C CA . ARG A 1 174 ? -16.148 10.688 34.825 1.00 93.50 174 ARG A CA 1
ATOM 1400 C C . ARG A 1 174 ? -16.525 10.003 36.134 1.00 93.50 174 ARG A C 1
ATOM 1402 O O . ARG A 1 174 ? -17.695 9.675 36.310 1.00 93.50 174 ARG A O 1
ATOM 1409 N N . ASP A 1 175 ? -15.566 9.836 37.036 1.00 94.31 175 ASP A N 1
ATOM 1410 C CA . ASP A 1 175 ? -15.800 9.269 38.362 1.00 94.31 175 ASP A CA 1
ATOM 1411 C C . ASP A 1 175 ? -16.696 10.196 39.200 1.00 94.31 175 ASP A C 1
ATOM 1413 O O . ASP A 1 175 ? -17.629 9.733 39.848 1.00 94.31 175 ASP A O 1
ATOM 1417 N N . GLU A 1 176 ? -16.477 11.510 39.136 1.00 92.00 176 GLU A N 1
ATOM 1418 C CA . GLU A 1 176 ? -17.307 12.527 39.790 1.00 92.00 176 GLU A CA 1
ATOM 1419 C C . GLU A 1 176 ? -18.708 12.598 39.186 1.00 92.00 176 GLU A C 1
ATOM 1421 O O . GLU A 1 176 ? -19.680 12.600 39.929 1.00 92.00 176 GLU A O 1
ATOM 1426 N N . ASN A 1 177 ? -18.854 12.563 37.858 1.00 90.50 177 ASN A N 1
ATOM 1427 C CA . ASN A 1 177 ? -20.172 12.481 37.225 1.00 90.50 177 ASN A CA 1
ATOM 1428 C C . ASN A 1 177 ? -20.917 11.205 37.628 1.00 90.50 177 ASN A C 1
ATOM 1430 O O . ASN A 1 177 ? -22.124 11.254 37.847 1.00 90.50 177 ASN A O 1
ATOM 1434 N N . PHE A 1 178 ? -20.220 10.071 37.743 1.00 90.06 178 PHE A N 1
ATOM 1435 C CA . PHE A 1 178 ? -20.823 8.821 38.199 1.00 90.06 178 PHE A CA 1
ATOM 1436 C C . PHE A 1 178 ? -21.237 8.891 39.673 1.00 90.06 178 PHE A C 1
ATOM 1438 O O . PHE A 1 178 ? -22.338 8.468 40.019 1.00 90.06 178 PHE A O 1
ATOM 1445 N N . LYS A 1 179 ? -20.397 9.464 40.541 1.00 90.25 179 LYS A N 1
ATOM 1446 C CA . LYS A 1 179 ? -20.746 9.733 41.942 1.00 90.25 179 LYS A CA 1
ATOM 1447 C C . LYS A 1 179 ? -21.941 10.668 42.036 1.00 90.25 179 LYS A C 1
ATOM 1449 O O . LYS A 1 179 ? -22.946 10.264 42.590 1.00 90.25 179 LYS A O 1
ATOM 1454 N N . ASN A 1 180 ? -21.916 11.818 41.371 1.00 86.69 180 ASN A N 1
ATOM 1455 C CA . ASN A 1 180 ? -23.032 12.761 41.351 1.00 86.69 180 ASN A CA 1
ATOM 1456 C C . ASN A 1 180 ? -24.321 12.106 40.839 1.00 86.69 180 ASN A C 1
ATOM 1458 O O . ASN A 1 180 ? -25.366 12.257 41.457 1.00 86.69 180 ASN A O 1
ATOM 1462 N N . ALA A 1 181 ? -24.259 11.326 39.755 1.00 83.50 181 ALA A N 1
ATOM 1463 C CA . ALA A 1 181 ? -25.420 10.609 39.228 1.00 83.50 181 ALA A CA 1
ATOM 1464 C C . ALA A 1 181 ? -25.922 9.499 40.167 1.00 83.50 181 ALA A C 1
ATOM 1466 O O . ALA A 1 181 ? -27.120 9.232 40.211 1.00 83.50 181 ALA A O 1
ATOM 1467 N N . SER A 1 182 ? -25.027 8.842 40.907 1.00 79.19 182 SER A N 1
ATOM 1468 C CA . SER A 1 182 ? -25.388 7.774 41.848 1.00 79.19 182 SER A CA 1
ATOM 1469 C C . SER A 1 182 ? -25.784 8.278 43.239 1.00 79.19 182 SER A C 1
ATOM 1471 O O . SER A 1 182 ? -26.524 7.585 43.934 1.00 79.19 182 SER A O 1
ATOM 1473 N N . GLU A 1 183 ? -25.332 9.466 43.639 1.00 75.31 183 GLU A N 1
ATOM 1474 C CA . GLU A 1 183 ? -25.700 10.172 44.872 1.00 75.31 183 GLU A CA 1
ATOM 1475 C C . GLU A 1 183 ? -26.998 10.970 44.689 1.00 75.31 183 GLU A C 1
ATOM 1477 O O . GLU A 1 183 ? -27.808 11.034 45.612 1.00 75.31 183 GLU A O 1
ATOM 1482 N N . LEU A 1 184 ? -27.281 11.451 43.470 1.00 64.75 184 LEU A N 1
ATOM 1483 C CA . LEU A 1 184 ? -28.608 11.888 43.017 1.00 64.75 184 LEU A CA 1
ATOM 1484 C C . LEU A 1 184 ? -29.547 10.683 42.819 1.00 64.75 184 LEU A C 1
ATOM 1486 O O . LEU A 1 184 ? -30.206 10.532 41.790 1.00 64.75 184 LEU A O 1
ATOM 1490 N N . LYS A 1 185 ? -29.650 9.803 43.819 1.00 59.91 185 LYS A N 1
ATOM 1491 C CA . LYS A 1 185 ? -30.830 8.941 43.925 1.00 59.91 185 LYS A CA 1
ATOM 1492 C C . LYS A 1 185 ? -32.048 9.853 44.080 1.00 59.91 185 LYS A C 1
ATOM 1494 O O . LYS A 1 185 ? -31.960 10.843 44.805 1.00 59.91 185 LYS A O 1
ATOM 1499 N N . PRO A 1 186 ? -33.184 9.553 43.431 1.00 62.84 186 PRO A N 1
ATOM 1500 C CA . PRO A 1 186 ? -34.379 10.368 43.578 1.00 62.84 186 PRO A CA 1
ATOM 1501 C C . PRO A 1 186 ? -34.844 10.308 45.039 1.00 62.84 186 PRO A C 1
ATOM 1503 O O . PRO A 1 186 ? -35.453 9.330 45.471 1.00 62.84 186 PRO A O 1
ATOM 1506 N N . VAL A 1 187 ? -34.543 11.368 45.794 1.00 58.38 187 VAL A N 1
ATOM 1507 C CA . VAL A 1 187 ? -34.895 11.548 47.216 1.00 58.38 187 VAL A CA 1
ATOM 1508 C C . VAL A 1 187 ? -36.419 11.503 47.432 1.00 58.38 187 VAL A C 1
ATOM 1510 O O . VAL A 1 187 ? -36.889 11.263 48.535 1.00 58.38 187 VAL A O 1
ATOM 1513 N N . ASN A 1 188 ? -37.207 11.614 46.359 1.00 56.09 188 ASN A N 1
ATOM 1514 C CA . ASN A 1 188 ? -38.644 11.866 46.413 1.00 56.09 188 ASN A CA 1
ATOM 1515 C C . ASN A 1 188 ? -39.488 10.761 45.755 1.00 56.09 188 ASN A C 1
ATOM 1517 O O . ASN A 1 188 ? -40.522 11.044 45.159 1.00 56.09 188 ASN A O 1
ATOM 1521 N N . THR A 1 189 ? -39.069 9.494 45.828 1.00 59.62 189 THR A N 1
ATOM 1522 C CA . THR A 1 189 ? -39.885 8.372 45.304 1.00 59.62 189 THR A CA 1
ATOM 1523 C C . THR A 1 189 ? -41.086 8.014 46.188 1.00 59.62 189 THR A C 1
ATOM 1525 O O . THR A 1 189 ? -41.979 7.309 45.726 1.00 59.62 189 THR A O 1
ATOM 1528 N N . GLY A 1 190 ? -41.131 8.503 47.435 1.00 61.41 190 GLY A N 1
ATOM 1529 C CA . GLY A 1 190 ? -42.192 8.201 48.406 1.00 61.41 190 GLY A CA 1
ATOM 1530 C C . GLY A 1 190 ? -43.175 9.337 48.716 1.00 61.41 190 GLY A C 1
ATOM 1531 O O . GLY A 1 190 ? -44.108 9.112 49.483 1.00 61.41 190 GLY A O 1
ATOM 1532 N N . LEU A 1 191 ? -42.987 10.542 48.165 1.00 64.31 191 LEU A N 1
ATOM 1533 C CA . LEU A 1 191 ? -43.856 11.688 48.470 1.00 64.31 191 LEU A CA 1
ATOM 1534 C C . LEU A 1 191 ? -45.221 11.531 47.789 1.00 64.31 191 LEU A C 1
ATOM 1536 O O . LEU A 1 191 ? -45.310 11.031 46.664 1.00 64.31 191 LEU A O 1
ATOM 1540 N N . LYS A 1 192 ? -46.298 11.963 48.454 1.00 67.12 192 LYS A N 1
ATOM 1541 C CA . LYS A 1 192 ? -47.651 11.945 47.873 1.00 67.12 192 LYS A CA 1
ATOM 1542 C C . LYS A 1 192 ? -47.908 13.213 47.058 1.00 67.12 192 LYS A C 1
ATOM 1544 O O . LYS A 1 192 ? -47.303 14.262 47.267 1.00 67.12 192 LYS A O 1
ATOM 1549 N N . ALA A 1 193 ? -48.835 13.118 46.108 1.00 66.25 193 ALA A N 1
ATOM 1550 C CA . ALA A 1 193 ? -49.191 14.237 45.247 1.00 66.25 193 ALA A CA 1
ATOM 1551 C C . ALA A 1 193 ? -49.664 15.456 46.058 1.00 66.25 193 ALA A C 1
ATOM 1553 O O . ALA A 1 193 ? -50.696 15.380 46.719 1.00 66.25 193 ALA A O 1
ATOM 1554 N N . GLY A 1 194 ? -48.936 16.571 45.950 1.00 66.62 194 GLY A N 1
ATOM 1555 C CA . GLY A 1 194 ? -49.223 17.825 46.660 1.00 66.62 194 GLY A CA 1
ATOM 1556 C C . GLY A 1 194 ? -48.237 18.157 47.784 1.00 66.62 194 GLY A C 1
ATOM 1557 O O . GLY A 1 194 ? -48.267 19.268 48.301 1.00 66.62 194 GLY A O 1
ATOM 1558 N N . GLU A 1 195 ? -47.341 17.234 48.129 1.00 71.94 195 GLU A N 1
ATOM 1559 C CA . GLU A 1 195 ? -46.274 17.460 49.103 1.00 71.94 195 GLU A CA 1
ATOM 1560 C C . GLU A 1 195 ? -45.076 18.178 48.453 1.00 71.94 195 GLU A C 1
ATOM 1562 O O . GLU A 1 195 ? -44.758 17.961 47.277 1.00 71.94 195 GLU A O 1
ATOM 1567 N N . ALA A 1 196 ? -44.418 19.074 49.194 1.00 67.38 196 ALA A N 1
ATOM 1568 C CA . ALA A 1 196 ? -43.301 19.856 48.671 1.00 67.38 196 ALA A CA 1
ATOM 1569 C C . ALA A 1 196 ? -42.141 18.927 48.264 1.00 67.38 196 ALA A C 1
ATOM 1571 O O . ALA A 1 196 ? -41.579 18.226 49.099 1.00 67.38 196 ALA A O 1
ATOM 1572 N N . GLY A 1 197 ? -41.791 18.918 46.973 1.00 69.19 197 GLY A N 1
ATOM 1573 C CA . GLY A 1 197 ? -40.781 18.013 46.403 1.00 69.19 197 GLY A CA 1
ATOM 1574 C C . GLY A 1 197 ? -41.344 16.829 45.603 1.00 69.19 197 GLY A C 1
ATOM 1575 O O . GLY A 1 197 ? -40.559 16.043 45.074 1.00 69.19 197 GLY A O 1
ATOM 1576 N N . TYR A 1 198 ? -42.671 16.706 45.473 1.00 73.75 198 TYR A N 1
ATOM 1577 C CA . TYR A 1 198 ? -43.321 15.685 44.644 1.00 73.75 198 TYR A CA 1
ATOM 1578 C C . TYR A 1 198 ? -42.959 15.824 43.152 1.00 73.75 198 TYR A C 1
ATOM 1580 O O . TYR A 1 198 ? -43.186 16.874 42.549 1.00 73.75 198 TYR A O 1
ATOM 1588 N N . ASP A 1 199 ? -42.433 14.755 42.543 1.00 72.50 199 ASP A N 1
ATOM 1589 C CA . ASP A 1 199 ? -42.089 14.719 41.115 1.00 72.50 199 ASP A CA 1
ATOM 1590 C C . ASP A 1 199 ? -43.359 14.562 40.249 1.00 72.50 199 ASP A C 1
ATOM 1592 O O . ASP A 1 199 ? -44.012 13.512 40.308 1.00 72.50 199 ASP A O 1
ATOM 1596 N N . PRO A 1 200 ? -43.718 15.554 39.409 1.00 71.88 200 PRO A N 1
ATOM 1597 C CA . PRO A 1 200 ? -44.911 15.498 38.565 1.00 71.88 200 PRO A CA 1
ATOM 1598 C C . PRO A 1 200 ? -44.861 14.412 37.474 1.00 71.88 200 PRO A C 1
ATOM 1600 O O . PRO A 1 200 ? -45.915 14.078 36.931 1.00 71.88 200 PRO A O 1
ATOM 1603 N N . PHE A 1 201 ? -43.688 13.841 37.164 1.00 70.75 201 PHE A N 1
ATOM 1604 C CA . PHE A 1 201 ? -43.523 12.741 36.199 1.00 70.75 201 PHE A CA 1
ATOM 1605 C C . PHE A 1 201 ? -43.494 11.351 36.849 1.00 70.75 201 PHE A C 1
ATOM 1607 O O . PHE A 1 201 ? -43.492 10.335 36.143 1.00 70.75 201 PHE A O 1
ATOM 1614 N N . SER A 1 202 ? -43.518 11.280 38.183 1.00 72.31 202 SER A N 1
ATOM 1615 C CA . SER A 1 202 ? -43.618 10.013 38.902 1.00 72.31 202 SER A CA 1
ATOM 1616 C C . SER A 1 202 ? -44.965 9.335 38.620 1.00 72.31 202 SER A C 1
ATOM 1618 O O . SER A 1 202 ? -46.039 9.949 38.653 1.00 72.31 202 SER A O 1
ATOM 1620 N N . ARG A 1 203 ? -44.926 8.035 38.296 1.00 74.06 203 ARG A N 1
ATOM 1621 C CA . ARG A 1 203 ? -46.142 7.268 38.001 1.00 74.06 203 ARG A CA 1
ATOM 1622 C C . ARG A 1 203 ? -46.978 7.141 39.269 1.00 74.06 203 ARG A C 1
ATOM 1624 O O . ARG A 1 203 ? -46.579 6.471 40.217 1.00 74.06 203 ARG A O 1
ATOM 1631 N N . ARG A 1 204 ? -48.174 7.727 39.256 1.00 73.81 204 ARG A N 1
ATOM 1632 C CA . ARG A 1 204 ? -49.171 7.530 40.312 1.00 73.81 204 ARG A CA 1
ATOM 1633 C C . ARG A 1 204 ? -49.593 6.066 40.323 1.00 73.81 204 ARG A C 1
ATOM 1635 O O . ARG A 1 204 ? -50.150 5.579 39.337 1.00 73.81 204 ARG A O 1
ATOM 1642 N N . TRP A 1 205 ? -49.353 5.374 41.432 1.00 69.19 205 TRP A N 1
ATOM 1643 C CA . TRP A 1 205 ? -49.925 4.051 41.638 1.00 69.19 205 TRP A CA 1
ATOM 1644 C C . TRP A 1 205 ? -51.450 4.187 41.675 1.00 69.19 205 TRP A C 1
ATOM 1646 O O . TRP A 1 205 ? -52.017 4.743 42.614 1.00 69.19 205 TRP A O 1
ATOM 1656 N N . THR A 1 206 ? -52.120 3.720 40.627 1.00 70.38 206 THR A N 1
ATOM 1657 C CA . THR A 1 206 ? -53.580 3.688 40.559 1.00 70.38 206 THR A CA 1
ATOM 1658 C C . THR A 1 206 ? -54.041 2.297 40.970 1.00 70.38 206 THR A C 1
ATOM 1660 O O . THR A 1 206 ? -53.604 1.295 40.410 1.00 70.38 206 THR A O 1
ATOM 1663 N N . ARG A 1 207 ? -54.921 2.209 41.974 1.00 70.69 207 ARG A N 1
ATOM 1664 C CA . ARG A 1 207 ? -55.660 0.965 42.215 1.00 70.69 207 ARG A CA 1
ATOM 1665 C C . ARG A 1 207 ? -56.745 0.861 41.149 1.00 70.69 207 ARG A C 1
ATOM 1667 O O . ARG A 1 207 ? -57.541 1.788 41.002 1.00 70.69 207 ARG A O 1
ATOM 1674 N N . SER A 1 208 ? -56.776 -0.243 40.408 1.00 75.69 208 SER A N 1
ATOM 1675 C CA . SER A 1 208 ? -57.867 -0.524 39.476 1.00 75.69 208 SER A CA 1
ATOM 1676 C C . SER A 1 208 ? -59.185 -0.575 40.253 1.00 75.69 208 SER A C 1
ATOM 1678 O O . SER A 1 208 ? -59.378 -1.454 41.093 1.00 75.69 208 SER A O 1
ATOM 1680 N N . ARG A 1 209 ? -60.091 0.373 40.001 1.00 68.56 209 ARG A N 1
ATOM 1681 C CA . ARG A 1 209 ? -61.482 0.273 40.455 1.00 68.56 209 ARG A CA 1
ATOM 1682 C C . ARG A 1 209 ? -62.221 -0.593 39.444 1.00 68.56 209 ARG A C 1
ATOM 1684 O O . ARG A 1 209 ? -62.511 -0.139 38.341 1.00 68.56 209 ARG A O 1
ATOM 1691 N N . ASN A 1 210 ? -62.495 -1.840 39.814 1.00 72.75 210 ASN A N 1
ATOM 1692 C CA . ASN A 1 210 ? -63.398 -2.689 39.050 1.00 72.75 210 ASN A CA 1
ATOM 1693 C C . ASN A 1 210 ? -64.824 -2.191 39.300 1.00 72.75 210 ASN A C 1
ATOM 1695 O O . ASN A 1 210 ? -65.413 -2.487 40.335 1.00 72.75 210 ASN A O 1
ATOM 1699 N N . TYR A 1 211 ? -65.365 -1.409 38.368 1.00 63.62 211 TYR A N 1
ATOM 1700 C CA . TYR A 1 211 ? -66.794 -1.119 38.338 1.00 63.62 211 TYR A CA 1
ATOM 1701 C C . TYR A 1 211 ? -67.503 -2.322 37.723 1.00 63.62 211 TYR A C 1
ATOM 1703 O O . TYR A 1 211 ? -67.697 -2.389 36.512 1.00 63.62 211 TYR A O 1
ATOM 1711 N N . TYR A 1 212 ? -67.856 -3.301 38.554 1.00 64.38 212 TYR A N 1
ATOM 1712 C CA . TYR A 1 212 ? -68.915 -4.228 38.187 1.00 64.38 212 TYR A CA 1
ATOM 1713 C C . TYR A 1 212 ? -70.232 -3.537 38.531 1.00 64.38 212 TYR A C 1
ATOM 1715 O O . TYR A 1 212 ? -70.576 -3.409 39.703 1.00 64.38 212 TYR A O 1
ATOM 1723 N N . VAL A 1 213 ? -70.922 -3.025 37.513 1.00 56.59 213 VAL A N 1
ATOM 1724 C CA . VAL A 1 213 ? -72.326 -2.633 37.636 1.00 56.59 213 VAL A CA 1
ATOM 1725 C C . VAL A 1 213 ? -73.122 -3.889 37.289 1.00 56.59 213 VAL A C 1
ATOM 1727 O O . VAL A 1 213 ? -73.257 -4.187 36.100 1.00 56.59 213 VAL A O 1
ATOM 1730 N N . PRO A 1 214 ? -73.602 -4.687 38.264 1.00 57.97 214 PRO A N 1
ATOM 1731 C CA . PRO A 1 214 ? -74.677 -5.612 37.950 1.00 57.97 214 PRO A CA 1
ATOM 1732 C C . PRO A 1 214 ? -75.828 -4.754 37.433 1.00 57.97 214 PRO A C 1
ATOM 1734 O O . PRO A 1 214 ? -76.135 -3.726 38.037 1.00 57.97 214 PRO A O 1
ATOM 1737 N N . ASN A 1 215 ? -76.393 -5.132 36.285 1.00 42.88 215 ASN A N 1
ATOM 1738 C CA . ASN A 1 215 ? -77.538 -4.449 35.692 1.00 42.88 215 ASN A CA 1
ATOM 1739 C C . ASN A 1 215 ? -78.523 -4.054 36.794 1.00 42.88 215 ASN A C 1
ATOM 1741 O O . ASN A 1 215 ? -78.999 -4.909 37.542 1.00 42.88 215 ASN A O 1
ATOM 1745 N N . ALA A 1 216 ? -78.730 -2.745 36.923 1.00 41.72 216 ALA A N 1
ATOM 1746 C CA . ALA A 1 216 ? -79.534 -2.160 37.972 1.00 41.72 216 ALA A CA 1
ATOM 1747 C C . ALA A 1 216 ? -80.958 -2.716 37.892 1.00 41.72 216 ALA A C 1
ATOM 1749 O O . ALA A 1 216 ? -81.674 -2.476 36.921 1.00 41.72 216 ALA A O 1
ATOM 1750 N N . THR A 1 217 ? -81.360 -3.412 38.948 1.00 38.19 217 THR A N 1
ATOM 1751 C CA . THR A 1 217 ? -82.724 -3.291 39.452 1.00 38.19 217 THR A CA 1
ATOM 1752 C C . THR A 1 217 ? -82.624 -2.362 40.653 1.00 38.19 217 THR A C 1
ATOM 1754 O O . THR A 1 217 ? -81.873 -2.644 41.579 1.00 38.19 217 THR A O 1
ATOM 1757 N N . GLU A 1 218 ? -83.281 -1.215 40.496 1.00 41.84 218 GLU A N 1
ATOM 1758 C CA . GLU A 1 218 ? -83.707 -0.188 41.453 1.00 41.84 218 GLU A CA 1
ATOM 1759 C C . GLU A 1 218 ? -83.197 -0.251 42.904 1.00 41.84 218 GLU A C 1
ATOM 1761 O O . GLU A 1 218 ? -83.381 -1.243 43.603 1.00 41.84 218 GLU A O 1
ATOM 1766 N N . GLY A 1 219 ? -82.723 0.901 43.394 1.00 37.72 219 GLY A N 1
ATOM 1767 C CA . GLY A 1 219 ? -82.845 1.247 44.811 1.00 37.72 219 GLY A CA 1
ATOM 1768 C C . GLY A 1 219 ? -81.582 1.781 45.482 1.00 37.72 219 GLY A C 1
ATOM 1769 O O . GLY A 1 219 ? -80.688 1.021 45.822 1.00 37.72 219 GLY A O 1
ATOM 1770 N N . ASP A 1 220 ? -81.632 3.080 45.760 1.00 29.67 220 ASP A N 1
ATOM 1771 C CA . ASP A 1 220 ? -81.273 3.688 47.046 1.00 29.67 220 ASP A CA 1
ATOM 1772 C C . ASP A 1 220 ? -79.828 4.150 47.361 1.00 29.67 220 ASP A C 1
ATOM 1774 O O . ASP A 1 220 ? -78.843 3.421 47.319 1.00 29.67 220 ASP A O 1
ATOM 1778 N N . GLU A 1 221 ? -79.801 5.453 47.654 1.00 31.67 221 GLU A N 1
ATOM 1779 C CA . GLU A 1 221 ? -79.037 6.277 48.597 1.00 31.67 221 GLU A CA 1
ATOM 1780 C C . GLU A 1 221 ? -77.576 6.009 49.047 1.00 31.67 221 GLU A C 1
ATOM 1782 O O . GLU A 1 221 ? -77.189 4.971 49.559 1.00 31.67 221 GLU A O 1
ATOM 1787 N N . THR A 1 222 ? -76.820 7.116 48.950 1.00 30.77 222 THR A N 1
ATOM 1788 C CA . THR A 1 222 ? -75.889 7.770 49.904 1.00 30.77 222 THR A CA 1
ATOM 1789 C C . THR A 1 222 ? -74.799 7.022 50.707 1.00 30.77 222 THR A C 1
ATOM 1791 O O . THR A 1 222 ? -75.013 6.008 51.351 1.00 30.77 222 THR A O 1
ATOM 1794 N N . ALA A 1 223 ? -73.648 7.726 50.787 1.00 31.88 223 ALA A N 1
ATOM 1795 C CA . ALA A 1 223 ? -72.580 7.695 51.808 1.00 31.88 223 ALA A CA 1
ATOM 1796 C C . ALA A 1 223 ? -71.730 6.400 51.901 1.00 31.88 223 ALA A C 1
ATOM 1798 O O . ALA A 1 223 ? -72.212 5.289 51.789 1.00 31.88 223 ALA A O 1
ATOM 1799 N N . THR A 1 224 ? -70.411 6.408 52.119 1.00 27.02 224 THR A N 1
ATOM 1800 C CA . THR A 1 224 ? -69.651 7.148 53.136 1.00 27.02 224 THR A CA 1
ATOM 1801 C C . THR A 1 224 ? -68.144 7.029 52.834 1.00 27.02 224 THR A C 1
ATOM 1803 O O . THR A 1 224 ? -67.690 6.031 52.273 1.00 27.02 224 THR A O 1
ATOM 1806 N N . SER A 1 225 ? -67.363 8.032 53.234 1.00 39.66 225 SER A N 1
ATOM 1807 C CA . SER A 1 225 ? -65.899 7.983 53.360 1.00 39.66 225 SER A CA 1
ATOM 1808 C C . SER A 1 225 ? -65.451 6.990 54.442 1.00 39.66 225 SER A C 1
ATOM 1810 O O . SER A 1 225 ? -66.086 6.941 55.490 1.00 39.66 225 SER A O 1
ATOM 1812 N N . ALA A 1 226 ? -64.319 6.300 54.261 1.00 27.66 226 ALA A N 1
ATOM 1813 C CA . ALA A 1 226 ? -63.486 5.831 55.377 1.00 27.66 226 ALA A CA 1
ATOM 1814 C C . ALA A 1 226 ? -62.065 5.465 54.913 1.00 27.66 226 ALA A C 1
ATOM 1816 O O . ALA A 1 226 ? -61.879 4.634 54.022 1.00 27.66 226 ALA A O 1
ATOM 1817 N N . ASP A 1 227 ? -61.085 6.104 55.552 1.00 32.84 227 ASP A N 1
ATOM 1818 C CA . ASP A 1 227 ? -59.681 5.705 55.612 1.00 32.84 227 ASP A CA 1
ATOM 1819 C C . ASP A 1 227 ? -59.513 4.330 56.279 1.00 32.84 227 ASP A C 1
ATOM 1821 O O . ASP A 1 227 ? -60.304 3.933 57.135 1.00 32.84 227 ASP A O 1
ATOM 1825 N N . GLY A 1 228 ? -58.438 3.625 55.923 1.00 29.27 228 GLY A N 1
ATOM 1826 C CA . GLY A 1 228 ? -58.053 2.359 56.543 1.00 29.27 228 GLY A CA 1
ATOM 1827 C C . GLY A 1 228 ? -56.623 1.975 56.182 1.00 29.27 228 GLY A C 1
ATOM 1828 O O . GLY A 1 228 ? -56.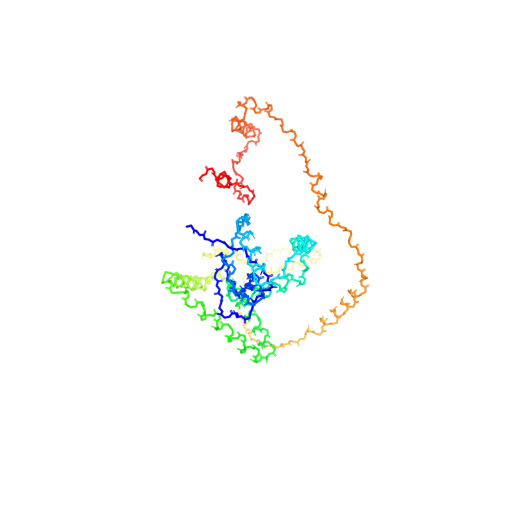369 1.404 55.123 1.00 29.27 228 GLY A O 1
ATOM 1829 N N . ASP A 1 229 ? -55.708 2.344 57.070 1.00 28.97 229 ASP A N 1
ATOM 1830 C CA . ASP A 1 229 ? -54.305 1.944 57.125 1.00 28.97 229 ASP A CA 1
ATOM 1831 C C . ASP A 1 229 ? -54.170 0.434 57.415 1.00 28.97 229 ASP A C 1
ATOM 1833 O O . ASP A 1 229 ? -54.921 -0.104 58.227 1.00 28.97 229 ASP A O 1
ATOM 1837 N N . ALA A 1 230 ? -53.219 -0.242 56.764 1.00 29.64 230 ALA A N 1
ATOM 1838 C CA . ALA A 1 230 ? -52.695 -1.544 57.191 1.00 29.64 230 ALA A CA 1
ATOM 1839 C C . ALA A 1 230 ? -51.381 -1.847 56.456 1.00 29.64 230 ALA A C 1
ATOM 1841 O O . ALA A 1 230 ? -51.345 -2.136 55.256 1.00 29.64 230 ALA A O 1
ATOM 1842 N N . ALA A 1 231 ? -50.299 -1.750 57.220 1.00 28.84 231 ALA A N 1
ATOM 1843 C CA . ALA A 1 231 ? -48.944 -2.132 56.872 1.00 28.84 231 ALA A CA 1
ATOM 1844 C C . ALA A 1 231 ? -48.707 -3.654 56.973 1.00 28.84 231 ALA A C 1
ATOM 1846 O O . ALA A 1 231 ? -49.461 -4.366 57.632 1.00 28.84 231 ALA A O 1
ATOM 1847 N N . ALA A 1 232 ? -47.553 -4.058 56.420 1.00 31.36 232 ALA A N 1
ATOM 1848 C CA . ALA A 1 232 ? -46.818 -5.320 56.612 1.00 31.36 232 ALA A CA 1
ATOM 1849 C C . ALA A 1 232 ? -47.332 -6.525 55.776 1.00 31.36 232 ALA A C 1
ATOM 1851 O O . ALA A 1 232 ? -48.526 -6.704 55.600 1.00 31.36 232 ALA A O 1
ATOM 1852 N N . GLU A 1 233 ? -46.515 -7.373 55.144 1.00 28.58 233 GLU A N 1
ATOM 1853 C CA . GLU A 1 233 ? -45.115 -7.735 55.373 1.00 28.58 233 GLU A CA 1
ATOM 1854 C C . GLU A 1 233 ? -44.350 -8.079 54.082 1.00 28.58 233 GLU A C 1
ATOM 1856 O O . GLU A 1 233 ? -44.896 -8.376 53.020 1.00 28.58 233 GLU A O 1
ATOM 1861 N N . VAL A 1 234 ? -43.034 -8.040 54.254 1.00 32.75 234 VAL A N 1
ATOM 1862 C CA . VAL A 1 234 ? -41.948 -8.373 53.341 1.00 32.75 234 VAL A CA 1
ATOM 1863 C C . VAL A 1 234 ? -41.775 -9.893 53.250 1.00 32.75 234 VAL A C 1
ATOM 1865 O O . VAL A 1 234 ? -41.646 -10.556 54.272 1.00 32.75 234 VAL A O 1
ATOM 1868 N N . ALA A 1 235 ? -41.632 -10.430 52.036 1.00 28.38 235 ALA A N 1
ATOM 1869 C CA . ALA A 1 235 ? -40.977 -11.720 51.812 1.00 28.38 235 ALA A CA 1
ATOM 1870 C C . ALA A 1 235 ? -40.087 -11.647 50.560 1.00 28.38 235 ALA A C 1
ATOM 1872 O O . ALA A 1 235 ? -40.523 -11.796 49.421 1.00 28.38 235 ALA A O 1
ATOM 1873 N N . ALA A 1 236 ? -38.811 -11.370 50.810 1.00 30.72 236 ALA A N 1
ATOM 1874 C CA . ALA A 1 236 ? -37.672 -11.781 49.992 1.00 30.72 236 ALA A CA 1
ATOM 1875 C C . ALA A 1 236 ? -37.499 -13.317 50.182 1.00 30.72 236 ALA A C 1
ATOM 1877 O O . ALA A 1 236 ? -37.850 -13.813 51.245 1.00 30.72 236 ALA A O 1
ATOM 1878 N N . LEU A 1 237 ? -36.979 -14.171 49.289 1.00 29.81 237 LEU A N 1
ATOM 1879 C CA . LEU A 1 237 ? -35.922 -14.045 48.282 1.00 29.81 237 LEU A CA 1
ATOM 1880 C C . LEU A 1 237 ? -35.767 -15.423 47.563 1.00 29.81 237 LEU A C 1
ATOM 1882 O O . LEU A 1 237 ? -35.836 -16.434 48.250 1.00 29.81 237 LEU A O 1
ATOM 1886 N N . THR A 1 238 ? -35.426 -15.431 46.254 1.00 27.70 238 THR A N 1
ATOM 1887 C CA . THR A 1 238 ? -34.568 -16.407 45.485 1.00 27.70 238 THR A CA 1
ATOM 1888 C C . THR A 1 238 ? -34.906 -17.928 45.468 1.00 27.70 238 THR A C 1
ATOM 1890 O O . THR A 1 238 ? -35.413 -18.461 46.435 1.00 27.70 238 THR A O 1
ATOM 1893 N N . PHE A 1 239 ? -34.644 -18.777 44.454 1.00 28.05 239 PHE A N 1
ATOM 1894 C CA . PHE A 1 239 ? -33.805 -18.816 43.234 1.00 28.05 239 PHE A CA 1
ATOM 1895 C C . PHE A 1 239 ? -34.285 -19.985 42.316 1.00 28.05 239 PHE A C 1
ATOM 1897 O O . PHE A 1 239 ? -34.886 -20.921 42.835 1.00 28.05 239 PHE A O 1
ATOM 1904 N N . GLY A 1 240 ? -33.906 -20.035 41.023 1.00 28.06 240 GLY A N 1
ATOM 1905 C CA . GLY A 1 240 ? -33.594 -21.335 40.377 1.00 28.06 240 GLY A CA 1
ATOM 1906 C C . GLY A 1 240 ? -34.277 -21.765 39.066 1.00 28.06 240 GLY A C 1
ATOM 1907 O O . GLY A 1 240 ? -35.143 -22.623 39.072 1.00 28.06 240 GLY A O 1
ATOM 1908 N N . SER A 1 241 ? -33.694 -21.308 37.952 1.00 30.22 241 SER A N 1
ATOM 1909 C CA . SER A 1 241 ? -33.233 -22.115 36.800 1.00 30.22 241 SER A CA 1
ATOM 1910 C C . SER A 1 241 ? -34.189 -22.745 35.760 1.00 30.22 241 SER A C 1
ATOM 1912 O O . SER A 1 241 ? -34.931 -23.686 36.007 1.00 30.22 241 SER A O 1
ATOM 1914 N N . ALA A 1 242 ? -33.953 -22.298 34.520 1.00 34.56 242 ALA A N 1
ATOM 1915 C CA . ALA A 1 242 ? -33.611 -23.111 33.345 1.00 34.56 242 ALA A CA 1
ATOM 1916 C C . ALA A 1 242 ? -34.584 -24.204 32.866 1.00 34.56 242 ALA A C 1
ATOM 1918 O O . ALA A 1 242 ? -34.412 -25.387 33.133 1.00 34.56 242 ALA A O 1
ATOM 1919 N N . SER A 1 243 ? -35.481 -23.817 31.959 1.00 32.66 243 SER A N 1
ATOM 1920 C CA . SER A 1 243 ? -35.979 -24.695 30.893 1.00 32.66 243 SER A CA 1
ATOM 1921 C C . SER A 1 243 ? -36.659 -23.840 29.828 1.00 32.66 243 SER A C 1
ATOM 1923 O O . SER A 1 243 ? -37.822 -23.502 29.998 1.00 32.66 243 SER A O 1
ATOM 1925 N N . ASN A 1 244 ? -35.938 -23.444 28.769 1.00 36.69 244 ASN A N 1
ATOM 1926 C CA . ASN A 1 244 ? -36.525 -23.097 27.456 1.00 36.69 244 ASN A CA 1
ATOM 1927 C C . ASN A 1 244 ? -35.463 -22.914 26.346 1.00 36.69 244 ASN A C 1
ATOM 1929 O O . ASN A 1 244 ? -35.612 -22.091 25.450 1.00 36.69 244 ASN A O 1
ATOM 1933 N N . VAL A 1 245 ? -34.376 -23.698 26.373 1.00 40.47 245 VAL A N 1
ATOM 1934 C CA . VAL A 1 245 ? -33.333 -23.670 25.318 1.00 40.47 245 VAL A CA 1
ATOM 1935 C C . VAL A 1 245 ? -33.542 -24.765 24.256 1.00 40.47 245 VAL A C 1
ATOM 1937 O O . VAL A 1 245 ? -32.928 -24.736 23.195 1.00 40.47 245 VAL A O 1
ATOM 1940 N N . ILE A 1 246 ? -34.475 -25.700 24.458 1.00 43.81 246 ILE A N 1
ATOM 1941 C CA . ILE A 1 246 ? -34.632 -26.861 23.561 1.00 43.81 246 ILE A CA 1
ATOM 1942 C C . ILE A 1 246 ? -35.451 -26.527 22.289 1.00 43.81 246 ILE A C 1
ATOM 1944 O O . ILE A 1 246 ? -35.342 -27.222 21.284 1.00 43.81 246 ILE A O 1
ATOM 1948 N N . GLY A 1 247 ? -36.195 -25.414 22.258 1.00 40.19 247 GLY A N 1
ATOM 1949 C CA . GLY A 1 247 ? -37.033 -25.041 21.103 1.00 40.19 247 GLY A CA 1
ATOM 1950 C C . GLY A 1 247 ? -36.315 -24.336 19.940 1.00 40.19 247 GLY A C 1
ATOM 1951 O O . GLY A 1 247 ? -36.854 -24.276 18.837 1.00 40.19 247 GLY A O 1
ATOM 1952 N N . GLY A 1 248 ? -35.108 -23.798 20.151 1.00 40.38 248 GLY A N 1
ATOM 1953 C CA . GLY A 1 248 ? -34.457 -22.894 19.186 1.00 40.38 248 GLY A CA 1
ATOM 1954 C C . GLY A 1 248 ? -33.659 -23.574 18.069 1.00 40.38 248 GLY A C 1
ATOM 1955 O O . GLY A 1 248 ? -33.481 -22.993 17.001 1.00 40.38 248 GLY A O 1
ATOM 1956 N N . LEU A 1 249 ? -33.187 -24.807 18.280 1.00 45.66 249 LEU A N 1
ATOM 1957 C CA . LEU A 1 249 ? -32.258 -25.467 17.350 1.00 45.66 249 LEU A CA 1
ATOM 1958 C C . LEU A 1 249 ? -32.971 -26.213 16.206 1.00 45.66 249 LEU A C 1
ATOM 1960 O O . LEU A 1 249 ? -32.430 -26.354 15.112 1.00 45.66 249 LEU A O 1
ATOM 1964 N N . ALA A 1 250 ? -34.216 -26.643 16.427 1.00 49.50 250 ALA A N 1
ATOM 1965 C CA . ALA A 1 250 ? -35.026 -27.281 15.390 1.00 49.50 250 ALA A CA 1
ATOM 1966 C C . ALA A 1 250 ? -35.547 -26.264 14.354 1.00 49.50 250 ALA A C 1
ATOM 1968 O O . ALA A 1 250 ? -35.620 -26.569 13.163 1.00 49.50 250 ALA A O 1
ATOM 1969 N N . ALA A 1 251 ? -35.839 -25.031 14.787 1.00 51.69 251 ALA A N 1
ATOM 1970 C CA . ALA A 1 251 ? -36.309 -23.959 13.910 1.00 51.69 251 ALA A CA 1
ATOM 1971 C C . ALA A 1 251 ? -35.210 -23.445 12.958 1.00 51.69 251 ALA A C 1
ATOM 1973 O O . ALA A 1 251 ? -35.491 -23.112 11.806 1.00 51.69 251 ALA A O 1
ATOM 1974 N N . THR A 1 252 ? -33.945 -23.440 13.391 1.00 55.19 252 THR A N 1
ATOM 1975 C CA . THR A 1 252 ? -32.813 -22.982 12.566 1.00 55.19 252 THR A CA 1
ATOM 1976 C C . THR A 1 252 ? -32.367 -24.027 11.540 1.00 55.19 252 THR A C 1
ATOM 1978 O O . THR A 1 252 ? -32.025 -23.668 10.413 1.00 55.19 252 THR A O 1
ATOM 1981 N N . ALA A 1 253 ? -32.459 -25.322 11.864 1.00 56.09 253 ALA A N 1
ATOM 1982 C CA . ALA A 1 253 ? -32.184 -26.401 10.911 1.00 56.09 253 ALA A CA 1
ATOM 1983 C C . ALA A 1 253 ? -33.237 -26.473 9.786 1.00 56.09 253 ALA A C 1
ATOM 1985 O O . ALA A 1 253 ? -32.889 -26.691 8.622 1.00 56.09 253 ALA A O 1
ATOM 1986 N N . ALA A 1 254 ? -34.514 -26.231 10.109 1.00 59.81 254 ALA A N 1
ATOM 1987 C CA . ALA A 1 254 ? -35.588 -26.156 9.118 1.00 59.81 254 ALA A CA 1
ATOM 1988 C C . ALA A 1 254 ? -35.442 -24.932 8.192 1.00 59.81 254 ALA A C 1
ATOM 1990 O O . ALA A 1 254 ? -35.629 -25.055 6.980 1.00 59.81 254 ALA A O 1
ATOM 1991 N N . ALA A 1 255 ? -35.021 -23.780 8.729 1.00 56.12 255 ALA A N 1
ATOM 1992 C CA . ALA A 1 255 ? -34.766 -22.571 7.942 1.00 56.12 255 ALA A CA 1
ATOM 1993 C C . ALA A 1 255 ? -33.571 -22.722 6.978 1.00 56.12 255 ALA A C 1
ATOM 1995 O O . ALA A 1 255 ? -33.644 -22.286 5.829 1.00 56.12 255 ALA A O 1
ATOM 1996 N N . LEU A 1 256 ? -32.497 -23.404 7.394 1.00 59.25 256 LEU A N 1
ATOM 1997 C CA . LEU A 1 256 ? -31.334 -23.662 6.533 1.00 59.25 256 LEU A CA 1
ATOM 1998 C C . LEU A 1 256 ? -31.630 -24.675 5.418 1.00 59.25 256 LEU A C 1
ATOM 2000 O O . LEU A 1 256 ? -31.143 -24.518 4.298 1.00 59.25 256 LEU A O 1
ATOM 2004 N N . LYS A 1 257 ? -32.475 -25.679 5.684 1.00 60.12 257 LYS A N 1
ATOM 2005 C CA . LYS A 1 257 ? -32.897 -26.654 4.666 1.00 60.12 257 LYS A CA 1
ATOM 2006 C C . LYS A 1 257 ? -33.863 -26.044 3.640 1.00 60.12 257 LYS A C 1
ATOM 2008 O O . LYS A 1 257 ? -33.840 -26.446 2.480 1.00 60.12 257 LYS A O 1
ATOM 2013 N N . ALA A 1 258 ? -34.650 -25.039 4.037 1.00 59.12 258 ALA A N 1
ATOM 2014 C CA . ALA A 1 258 ? -35.470 -24.240 3.124 1.00 59.12 258 ALA A CA 1
ATOM 2015 C C . ALA A 1 258 ? -34.626 -23.277 2.263 1.00 59.12 258 ALA A C 1
ATOM 2017 O O . ALA A 1 258 ? -34.899 -23.128 1.074 1.00 59.12 258 ALA A O 1
ATOM 2018 N N . ALA A 1 259 ? -33.558 -22.690 2.818 1.00 56.28 259 ALA A N 1
ATOM 2019 C CA . ALA A 1 259 ? -32.641 -21.820 2.074 1.00 56.28 259 ALA A CA 1
ATOM 2020 C C . ALA A 1 259 ? -31.782 -22.578 1.041 1.00 56.28 259 ALA A C 1
ATOM 2022 O O . ALA A 1 259 ? -31.434 -22.018 0.006 1.00 56.28 259 ALA A O 1
ATOM 2023 N N . ALA A 1 260 ? -31.481 -23.859 1.282 1.00 54.88 260 ALA A N 1
ATOM 2024 C CA . ALA A 1 260 ? -30.710 -24.696 0.358 1.00 54.88 260 ALA A CA 1
ATOM 2025 C C . ALA A 1 260 ? -31.491 -25.127 -0.903 1.00 54.88 260 ALA A C 1
ATOM 2027 O O . ALA A 1 260 ? -30.876 -25.473 -1.909 1.00 54.88 260 ALA A O 1
ATOM 2028 N N . ASN A 1 261 ? -32.829 -25.084 -0.864 1.00 45.06 261 ASN A N 1
ATOM 2029 C CA . ASN A 1 261 ? -33.702 -25.437 -1.991 1.00 45.06 261 ASN A CA 1
ATOM 2030 C C . ASN A 1 261 ? -34.176 -24.219 -2.806 1.00 45.06 261 ASN A C 1
ATOM 2032 O O . ASN A 1 261 ? -34.891 -24.384 -3.795 1.00 45.06 261 ASN A O 1
ATOM 2036 N N . ALA A 1 262 ? -33.768 -23.001 -2.433 1.00 47.62 262 ALA A N 1
ATOM 2037 C CA . ALA A 1 262 ? -33.918 -21.832 -3.289 1.00 47.62 262 ALA A CA 1
ATOM 2038 C C . ALA A 1 262 ? -32.857 -21.902 -4.395 1.00 47.62 262 ALA A C 1
ATOM 2040 O O . ALA A 1 262 ? -31.661 -21.742 -4.158 1.00 47.62 262 ALA A O 1
ATOM 2041 N N . GLY A 1 263 ? -33.320 -22.216 -5.603 1.00 45.16 263 GLY A N 1
ATOM 2042 C CA . GLY A 1 263 ? -32.503 -22.408 -6.789 1.00 45.16 263 GLY A CA 1
ATOM 2043 C C . GLY A 1 263 ? -31.441 -21.328 -6.998 1.00 45.16 263 GLY A C 1
ATOM 2044 O O . GLY A 1 263 ? -31.668 -20.131 -6.843 1.00 45.16 263 GLY A O 1
ATOM 2045 N N . LYS A 1 264 ? -30.273 -21.820 -7.403 1.00 43.28 264 LYS A N 1
ATOM 2046 C CA . LYS A 1 264 ? -29.150 -21.128 -8.032 1.00 43.28 264 LYS A CA 1
ATOM 2047 C C . LYS A 1 264 ? -29.623 -19.926 -8.868 1.00 43.28 264 LYS A C 1
ATOM 2049 O O . LYS A 1 264 ? -30.128 -20.102 -9.974 1.00 43.28 264 LYS A O 1
ATOM 2054 N N . LEU A 1 265 ? -29.423 -18.715 -8.344 1.00 38.50 265 LEU A N 1
ATOM 2055 C CA . LEU A 1 265 ? -29.567 -17.467 -9.095 1.00 38.50 265 LEU A CA 1
ATOM 2056 C C . LEU A 1 265 ? -28.470 -17.409 -10.161 1.00 38.50 265 LEU A C 1
ATOM 2058 O O . LEU A 1 265 ? -27.346 -16.972 -9.924 1.00 38.50 265 LEU A O 1
ATOM 2062 N N . VAL A 1 266 ? -28.805 -17.924 -11.336 1.00 41.72 266 VAL A N 1
ATOM 2063 C CA . VAL A 1 266 ? -28.078 -17.693 -12.575 1.00 41.72 266 VAL A CA 1
ATOM 2064 C C . VAL A 1 266 ? -28.578 -16.362 -13.141 1.00 41.72 266 VAL A C 1
ATOM 2066 O O . VAL A 1 266 ? -29.770 -16.201 -13.376 1.00 41.72 266 VAL A O 1
ATOM 2069 N N . ASN A 1 267 ? -27.633 -15.445 -13.360 1.00 37.22 267 ASN A N 1
ATOM 2070 C CA . ASN A 1 267 ? -27.737 -14.197 -14.124 1.00 37.22 267 ASN A CA 1
ATOM 2071 C C . ASN A 1 267 ? -28.628 -13.092 -13.527 1.00 37.22 267 ASN A C 1
ATOM 2073 O O . ASN A 1 267 ? -29.772 -12.901 -13.928 1.00 37.22 267 ASN A O 1
ATOM 2077 N N . ALA A 1 268 ? -28.042 -12.273 -12.648 1.00 35.59 268 ALA A N 1
ATOM 2078 C CA . ALA A 1 268 ? -28.492 -10.892 -12.496 1.00 35.59 268 ALA A CA 1
ATOM 2079 C C . ALA A 1 268 ? -28.111 -10.114 -13.778 1.00 35.59 268 ALA A C 1
ATOM 2081 O O . ALA A 1 268 ? -26.933 -10.140 -14.153 1.00 35.59 268 ALA A O 1
ATOM 2082 N N . PRO A 1 269 ? -29.060 -9.462 -14.478 1.00 40.97 269 PRO A N 1
ATOM 2083 C CA . PRO A 1 269 ? -28.743 -8.572 -15.587 1.00 40.97 269 PRO A CA 1
ATOM 2084 C C . PRO A 1 269 ? -27.924 -7.387 -15.079 1.00 40.97 269 PRO A C 1
ATOM 2086 O O . PRO A 1 269 ? -28.056 -6.982 -13.925 1.00 40.97 269 PRO A O 1
ATOM 2089 N N . GLY A 1 270 ? -27.062 -6.881 -15.957 1.00 38.69 270 GLY A N 1
ATOM 2090 C CA . GLY A 1 270 ? -26.034 -5.896 -15.667 1.00 38.69 270 GLY A CA 1
ATOM 2091 C C . GLY A 1 270 ? -26.492 -4.656 -14.901 1.00 38.69 270 GLY A C 1
ATOM 2092 O O . GLY A 1 270 ? -27.650 -4.247 -14.916 1.00 38.69 270 GLY A O 1
ATOM 2093 N N . ASP A 1 271 ? -25.496 -4.071 -14.251 1.00 43.34 271 ASP A N 1
ATOM 2094 C CA . ASP A 1 271 ? -25.492 -2.794 -13.556 1.00 43.34 271 ASP A CA 1
ATOM 2095 C C . ASP A 1 271 ? -26.069 -1.655 -14.427 1.00 43.34 271 ASP A C 1
ATOM 2097 O O . ASP A 1 271 ? -25.356 -0.935 -15.120 1.00 43.34 271 ASP A O 1
ATOM 2101 N N . LEU A 1 272 ? -27.396 -1.501 -14.398 1.00 44.62 272 LEU A N 1
ATOM 2102 C CA . LEU A 1 272 ? -28.143 -0.367 -14.959 1.00 44.62 272 LEU A CA 1
ATOM 2103 C C . LEU A 1 272 ? -28.084 0.873 -14.047 1.00 44.62 272 LEU A C 1
ATOM 2105 O O . LEU A 1 272 ? -28.791 1.852 -14.292 1.00 44.62 272 LEU A O 1
ATOM 2109 N N . GLY A 1 273 ? -27.237 0.878 -13.008 1.00 44.66 273 GLY A N 1
ATOM 2110 C CA . GLY A 1 273 ? -27.111 2.005 -12.080 1.00 44.66 273 GLY A CA 1
ATOM 2111 C C . GLY A 1 273 ? -26.618 3.299 -12.738 1.00 44.66 273 GLY A C 1
ATOM 2112 O O . GLY A 1 273 ? -26.810 4.387 -12.191 1.00 44.66 273 GLY A O 1
ATOM 2113 N N . THR A 1 274 ? -26.024 3.205 -13.933 1.00 49.66 274 THR A N 1
ATOM 2114 C CA . THR A 1 274 ? -25.572 4.384 -14.686 1.00 49.66 274 THR A CA 1
ATOM 2115 C C . THR A 1 274 ? -26.690 4.998 -15.540 1.00 49.66 274 THR A C 1
ATOM 2117 O O . THR A 1 274 ? -26.703 6.212 -15.731 1.00 49.66 274 THR A O 1
ATOM 2120 N N . GLU A 1 275 ? -27.678 4.215 -15.992 1.00 50.75 275 GLU A N 1
ATOM 2121 C CA . GLU A 1 275 ? -28.760 4.733 -16.846 1.00 50.75 275 GLU A CA 1
ATOM 2122 C C . GLU A 1 275 ? -29.919 5.338 -16.045 1.00 50.75 275 GLU A C 1
ATOM 2124 O O . GLU A 1 275 ? -30.529 6.311 -16.490 1.00 50.75 275 GLU A O 1
ATOM 2129 N N . SER A 1 276 ? -30.182 4.868 -14.820 1.00 52.91 276 SER A N 1
ATOM 2130 C CA . SER A 1 276 ? -31.266 5.405 -13.980 1.00 52.91 276 SER A CA 1
ATOM 2131 C C . SER A 1 276 ? -31.040 6.849 -13.507 1.00 52.91 276 SER A C 1
ATOM 2133 O O . SER A 1 276 ? -31.995 7.521 -13.130 1.00 52.91 276 SER A O 1
ATOM 2135 N N . ASN A 1 277 ? -29.804 7.361 -13.564 1.00 53.75 277 ASN A N 1
ATOM 2136 C CA . ASN A 1 277 ? -29.501 8.762 -13.242 1.00 53.75 277 ASN A CA 1
ATOM 2137 C C . ASN A 1 277 ? -29.697 9.726 -14.425 1.00 53.75 277 ASN A C 1
ATOM 2139 O O . ASN A 1 277 ? -29.675 10.938 -14.227 1.00 53.75 277 ASN A O 1
ATOM 2143 N N . SER A 1 278 ? -29.927 9.220 -15.642 1.00 57.16 278 SER A N 1
ATOM 2144 C CA . SER A 1 278 ? -30.196 10.062 -16.818 1.00 57.16 278 SER A CA 1
ATOM 2145 C C . SER A 1 278 ? -31.633 10.606 -16.851 1.00 57.16 278 SER A C 1
ATOM 2147 O O . SER A 1 278 ? -31.862 11.707 -17.347 1.00 57.16 278 SER A O 1
ATOM 2149 N N . LEU A 1 279 ? -32.585 9.899 -16.227 1.00 56.28 279 LEU A N 1
ATOM 2150 C CA . LEU A 1 279 ? -33.994 10.308 -16.103 1.00 56.28 279 LEU A CA 1
ATOM 2151 C C . LEU A 1 279 ? -34.225 11.444 -15.087 1.00 56.28 279 LEU A C 1
ATOM 2153 O O . LEU A 1 279 ? -35.351 11.916 -14.937 1.00 56.28 279 LEU A O 1
ATOM 2157 N N . HIS A 1 280 ? -33.175 11.884 -14.388 1.00 60.97 280 HIS A N 1
ATOM 2158 C CA . HIS A 1 280 ? -33.246 12.933 -13.369 1.00 60.97 280 HIS A CA 1
ATOM 2159 C C . HIS A 1 280 ? -32.493 14.219 -13.735 1.00 60.97 280 HIS A C 1
ATOM 2161 O O . HIS A 1 280 ? -32.406 15.128 -12.909 1.00 60.97 280 HIS A O 1
ATOM 2167 N N . ASN A 1 281 ? -32.034 14.357 -14.983 1.00 55.62 281 ASN A N 1
ATOM 2168 C CA . ASN A 1 281 ? -31.611 15.650 -15.516 1.00 55.62 281 ASN A CA 1
ATOM 2169 C C . ASN A 1 281 ? -32.847 16.437 -15.970 1.00 55.62 281 ASN A C 1
ATOM 2171 O O . ASN A 1 281 ? -33.159 16.517 -17.156 1.00 55.62 281 ASN A O 1
ATOM 2175 N N . PHE A 1 282 ? -33.591 16.990 -15.013 1.00 68.00 282 PHE A N 1
ATOM 2176 C CA . PHE A 1 282 ? -34.599 17.993 -15.335 1.00 68.00 282 PHE A CA 1
ATOM 2177 C C . PHE A 1 282 ? -33.880 19.303 -15.655 1.00 68.00 282 PHE A C 1
ATOM 2179 O O . PHE A 1 282 ? -33.380 19.973 -14.749 1.00 68.00 282 PHE A O 1
ATOM 2186 N N . ASP A 1 283 ? -33.856 19.685 -16.932 1.00 63.94 283 ASP A N 1
ATOM 2187 C CA . ASP A 1 283 ? -33.525 21.050 -17.341 1.00 63.94 283 ASP A CA 1
ATOM 2188 C C . ASP A 1 283 ? -34.648 21.980 -16.867 1.00 63.94 283 ASP A C 1
ATOM 2190 O O . ASP A 1 283 ? -35.609 22.290 -17.574 1.00 63.94 283 ASP A O 1
ATOM 2194 N N . LEU A 1 284 ? -34.560 22.395 -15.605 1.00 67.56 284 LEU A N 1
ATOM 2195 C CA . LEU A 1 284 ? -35.434 23.416 -15.054 1.00 67.56 284 LEU A CA 1
ATOM 2196 C C . LEU A 1 284 ? -35.017 24.759 -15.654 1.00 67.56 284 LEU A C 1
ATOM 2198 O O . LEU A 1 284 ? -34.020 25.359 -15.251 1.00 67.56 284 LEU A O 1
ATOM 2202 N N . LEU A 1 285 ? -35.802 25.246 -16.613 1.00 67.31 285 LEU A N 1
ATOM 2203 C CA . LEU A 1 285 ? -35.679 26.601 -17.140 1.00 67.31 285 LEU A CA 1
ATOM 2204 C C . LEU A 1 285 ? -36.081 27.602 -16.047 1.00 67.31 285 LEU A C 1
ATOM 2206 O O . LEU A 1 285 ? -37.243 27.985 -15.918 1.00 67.31 285 LEU A O 1
ATOM 2210 N N . ILE A 1 286 ? -35.118 28.011 -15.223 1.00 70.25 286 ILE A N 1
ATOM 2211 C CA . ILE A 1 286 ? -35.327 29.032 -14.195 1.00 70.25 286 ILE A CA 1
ATOM 2212 C C . ILE A 1 286 ? -35.443 30.392 -14.895 1.00 70.25 286 ILE A C 1
ATOM 2214 O O . ILE A 1 286 ? -34.457 30.944 -15.385 1.00 70.25 286 ILE A O 1
ATOM 2218 N N . SER A 1 287 ? -36.649 30.957 -14.945 1.00 72.44 287 SER A N 1
ATOM 2219 C CA . SER A 1 287 ? -36.870 32.296 -15.496 1.00 72.44 287 SER A CA 1
ATOM 2220 C C . SER A 1 287 ? -36.315 33.371 -14.553 1.00 72.44 287 SER A C 1
ATOM 2222 O O . SER A 1 287 ? -36.853 33.593 -13.469 1.00 72.44 287 SER A O 1
ATOM 2224 N N . LEU A 1 288 ? -35.271 34.091 -14.973 1.00 70.94 288 LEU A N 1
ATOM 2225 C CA . LEU A 1 288 ? -34.666 35.200 -14.210 1.00 70.94 288 LEU A CA 1
ATOM 2226 C C . LEU A 1 288 ? -35.382 36.553 -14.408 1.00 70.94 288 LEU A C 1
ATOM 2228 O O . LEU A 1 288 ? -34.924 37.586 -13.919 1.00 70.94 288 LEU A O 1
ATOM 2232 N N . THR A 1 289 ? -36.507 36.567 -15.121 1.00 76.44 289 THR A N 1
ATOM 2233 C CA . THR A 1 289 ? -37.253 37.781 -15.494 1.00 76.44 289 THR A CA 1
ATOM 2234 C C . THR A 1 289 ? -37.767 38.556 -14.280 1.00 76.44 289 THR A C 1
ATOM 2236 O O . THR A 1 289 ? -37.757 39.785 -14.273 1.00 76.44 289 THR A O 1
ATOM 2239 N N . GLU A 1 290 ? -38.171 37.862 -13.214 1.00 72.44 290 GLU A N 1
ATOM 2240 C CA . GLU A 1 290 ? -38.611 38.511 -11.975 1.00 72.44 290 GLU A CA 1
ATOM 2241 C C . GLU A 1 290 ? -37.453 39.176 -11.226 1.00 72.44 290 GLU A C 1
ATOM 2243 O O . GLU A 1 290 ? -37.620 40.272 -10.695 1.00 72.44 290 GLU A O 1
ATOM 2248 N N . LEU A 1 291 ? -36.262 38.567 -11.244 1.00 70.12 291 LEU A N 1
ATOM 2249 C CA . LEU A 1 291 ? -35.055 39.130 -10.632 1.00 70.12 291 LEU A CA 1
ATOM 2250 C C . LEU A 1 291 ? -34.564 40.380 -11.365 1.00 70.12 291 LEU A C 1
ATOM 2252 O O . LEU A 1 291 ? -33.979 41.268 -10.747 1.00 70.12 291 LEU A O 1
ATOM 2256 N N . GLN A 1 292 ? -34.855 40.502 -12.660 1.00 78.62 292 GLN A N 1
ATOM 2257 C CA . GLN A 1 292 ? -34.528 41.695 -13.437 1.00 78.62 292 GLN A CA 1
ATOM 2258 C C . GLN A 1 292 ? -35.206 42.958 -12.879 1.00 78.62 292 GLN A C 1
ATOM 2260 O O . GLN A 1 292 ? -34.589 44.022 -12.878 1.00 78.62 292 GLN A O 1
ATOM 2265 N N . LYS A 1 293 ? -36.410 42.836 -12.298 1.00 80.56 293 LYS A N 1
ATOM 2266 C CA . LYS A 1 293 ? -37.113 43.943 -11.614 1.00 80.56 293 LYS A CA 1
ATOM 2267 C C . LYS A 1 293 ? -36.374 44.446 -10.370 1.00 80.56 293 LYS A C 1
ATOM 2269 O O . LYS A 1 293 ? -36.580 45.581 -9.959 1.00 80.56 293 LYS A O 1
ATOM 2274 N N . PHE A 1 294 ? -35.515 43.611 -9.789 1.00 77.12 294 PHE A N 1
ATOM 2275 C CA . PHE A 1 294 ? -34.754 43.903 -8.575 1.00 77.12 294 PHE A CA 1
ATOM 2276 C C . PHE A 1 294 ? -33.273 44.209 -8.852 1.00 77.12 294 PHE A C 1
ATOM 2278 O O . PHE A 1 294 ? -32.476 44.227 -7.921 1.00 77.12 294 PHE A O 1
ATOM 2285 N N . GLY A 1 295 ? -32.888 44.458 -10.111 1.00 78.88 295 GLY A N 1
ATOM 2286 C CA . GLY A 1 295 ? -31.495 44.742 -10.490 1.00 78.88 295 GLY A CA 1
ATOM 2287 C C . GLY A 1 295 ? -30.713 43.525 -10.999 1.00 78.88 295 GLY A C 1
ATOM 2288 O O . GLY A 1 295 ? -29.483 43.538 -11.022 1.00 78.88 295 GLY A O 1
ATOM 2289 N N . GLY A 1 296 ? -31.403 42.460 -11.416 1.00 76.12 296 GLY A N 1
ATOM 2290 C CA . GLY A 1 296 ? -30.791 41.289 -12.046 1.00 76.12 296 GLY A CA 1
ATOM 2291 C C . GLY A 1 296 ? -30.027 40.406 -11.057 1.00 76.12 296 GLY A C 1
ATOM 2292 O O . GLY A 1 296 ? -30.503 40.132 -9.958 1.00 76.12 296 GLY A O 1
ATOM 2293 N N . VAL A 1 297 ? -28.837 39.937 -11.448 1.00 64.44 297 VAL A N 1
ATOM 2294 C CA . VAL A 1 297 ? -28.044 38.942 -10.691 1.00 64.44 297 VAL A CA 1
ATOM 2295 C C . VAL A 1 297 ? -27.634 39.447 -9.299 1.00 64.44 297 VAL A C 1
ATOM 2297 O O . VAL A 1 297 ? -27.560 38.665 -8.355 1.00 64.44 297 VAL A O 1
ATOM 2300 N N . GLN A 1 298 ? -27.419 40.756 -9.142 1.00 69.00 298 GLN A N 1
ATOM 2301 C CA . GLN A 1 298 ? -27.069 41.377 -7.855 1.00 69.00 298 GLN A CA 1
ATOM 2302 C C . GLN A 1 298 ? -28.302 41.648 -6.967 1.00 69.00 298 GLN A C 1
ATOM 2304 O O . GLN A 1 298 ? -28.165 41.876 -5.769 1.00 69.00 298 GLN A O 1
ATOM 2309 N N . GLY A 1 299 ? -29.509 41.565 -7.537 1.00 72.75 299 GLY A N 1
ATOM 2310 C CA . GLY A 1 299 ? -30.789 41.884 -6.900 1.00 72.75 299 GLY A CA 1
ATOM 2311 C C . GLY A 1 299 ? -31.451 40.756 -6.109 1.00 72.75 299 GLY A C 1
ATOM 2312 O O . GLY A 1 299 ? -32.544 40.941 -5.572 1.00 72.75 299 GLY A O 1
ATOM 2313 N N . ALA A 1 300 ? -30.826 39.578 -6.035 1.00 72.94 300 ALA A N 1
ATOM 2314 C CA . ALA A 1 300 ? -31.431 38.381 -5.446 1.00 72.94 300 ALA A CA 1
ATOM 2315 C C . ALA A 1 300 ? -31.869 38.575 -3.984 1.00 72.94 300 ALA A C 1
ATOM 2317 O O . ALA A 1 300 ? -32.950 38.133 -3.595 1.00 72.94 300 ALA A O 1
ATOM 2318 N N . GLN A 1 301 ? -31.073 39.297 -3.190 1.00 77.25 301 GLN A N 1
ATOM 2319 C CA . GLN A 1 301 ? -31.403 39.592 -1.795 1.00 77.25 301 GLN A CA 1
ATOM 2320 C C . GLN A 1 301 ? -32.613 40.529 -1.678 1.00 77.25 301 GLN A C 1
ATOM 2322 O O . GLN A 1 301 ? -33.491 40.300 -0.850 1.00 77.25 301 GLN A O 1
ATOM 2327 N N . ALA A 1 302 ? -32.705 41.546 -2.539 1.00 79.69 302 ALA A N 1
ATOM 2328 C CA . ALA A 1 302 ? -33.844 42.460 -2.565 1.00 79.69 302 ALA A CA 1
ATOM 2329 C C . ALA A 1 302 ? -35.139 41.736 -2.974 1.00 79.69 302 ALA A C 1
ATOM 2331 O O . ALA A 1 302 ? -36.176 41.922 -2.337 1.00 79.69 302 ALA A O 1
ATOM 2332 N N . GLY A 1 303 ? -35.063 40.841 -3.967 1.00 83.12 303 GLY A N 1
ATOM 2333 C CA . GLY A 1 303 ? -36.188 39.991 -4.367 1.00 83.12 303 GLY A CA 1
ATOM 2334 C C . GLY A 1 303 ? -36.644 39.039 -3.254 1.00 83.12 303 GLY A C 1
ATOM 2335 O O . GLY A 1 303 ? -37.846 38.903 -3.010 1.00 83.12 303 GLY A O 1
ATOM 2336 N N . PHE A 1 304 ? -35.700 38.430 -2.526 1.00 82.81 304 PHE A N 1
ATOM 2337 C CA . PHE A 1 304 ? -36.005 37.591 -1.364 1.00 82.81 304 PHE A CA 1
ATOM 2338 C C . PHE A 1 304 ? -36.742 38.378 -0.274 1.00 82.81 304 PHE A C 1
ATOM 2340 O O . PHE A 1 304 ? -37.795 37.937 0.188 1.00 82.81 304 PHE A O 1
ATOM 2347 N N . MET A 1 305 ? -36.244 39.565 0.087 1.00 83.12 305 MET A N 1
ATOM 2348 C CA . MET A 1 305 ? -36.862 40.403 1.120 1.00 83.12 305 MET A CA 1
ATOM 2349 C C . MET A 1 305 ? -38.256 40.896 0.713 1.00 83.12 305 MET A C 1
ATOM 2351 O O . MET A 1 305 ? -39.177 40.851 1.527 1.00 83.12 305 MET A O 1
ATOM 2355 N N . ALA A 1 306 ? -38.455 41.284 -0.550 1.00 85.00 306 ALA A N 1
ATOM 2356 C CA . ALA A 1 306 ? -39.768 41.686 -1.057 1.00 85.00 306 ALA A CA 1
ATOM 2357 C C . ALA A 1 306 ? -40.780 40.525 -1.022 1.00 85.00 306 ALA A C 1
ATOM 2359 O O . ALA A 1 306 ? -41.932 40.694 -0.612 1.00 85.00 306 ALA A O 1
ATOM 2360 N N . ARG A 1 307 ? -40.350 39.312 -1.401 1.00 83.50 307 ARG A N 1
ATOM 2361 C CA . ARG A 1 307 ? -41.188 38.107 -1.318 1.00 83.50 307 ARG A CA 1
ATOM 2362 C C . ARG A 1 307 ? -41.510 37.745 0.131 1.00 83.50 307 ARG A C 1
ATOM 2364 O O . ARG A 1 307 ? -42.660 37.415 0.415 1.00 83.50 307 ARG A O 1
ATOM 2371 N N . LYS A 1 308 ? -40.522 37.827 1.027 1.00 85.44 308 LYS A N 1
ATOM 2372 C CA . LYS A 1 308 ? -40.676 37.605 2.469 1.00 85.44 308 LYS A CA 1
ATOM 2373 C C . LYS A 1 308 ? -41.757 38.524 3.037 1.00 85.44 308 LYS A C 1
ATOM 2375 O O . LYS A 1 308 ? -42.752 38.025 3.548 1.00 85.44 308 LYS A O 1
ATOM 2380 N N . GLN A 1 309 ? -41.628 39.833 2.824 1.00 87.12 309 GLN A N 1
ATOM 2381 C CA . GLN A 1 309 ? -42.605 40.826 3.279 1.00 87.12 309 GLN A CA 1
ATOM 2382 C C . GLN A 1 309 ? -44.012 40.542 2.746 1.00 87.12 309 GLN A C 1
ATOM 2384 O O . GLN A 1 309 ? -44.983 40.624 3.494 1.00 87.12 309 GLN A O 1
ATOM 2389 N N . ARG A 1 310 ? -44.140 40.151 1.470 1.00 87.38 310 ARG A N 1
ATOM 2390 C CA . ARG A 1 310 ? -45.444 39.807 0.886 1.00 87.38 310 ARG A CA 1
ATOM 2391 C C . ARG A 1 310 ? -46.074 38.586 1.559 1.00 87.38 310 ARG A C 1
ATOM 2393 O O . ARG A 1 310 ? -47.274 38.591 1.820 1.00 87.38 310 ARG A O 1
ATOM 2400 N N . ILE A 1 311 ? -45.285 37.547 1.832 1.00 85.00 311 ILE A N 1
ATOM 2401 C CA . ILE A 1 311 ? -45.761 36.330 2.505 1.00 85.00 311 ILE A CA 1
ATOM 2402 C C . ILE A 1 311 ? -46.153 36.643 3.948 1.00 85.00 311 ILE A C 1
ATOM 2404 O O . ILE A 1 311 ? -47.236 36.252 4.369 1.00 85.00 311 ILE A O 1
ATOM 2408 N N . GLU A 1 312 ? -45.327 37.388 4.678 1.00 89.69 312 GLU A N 1
ATOM 2409 C CA . GLU A 1 312 ? -45.605 37.782 6.063 1.00 89.69 312 GLU A CA 1
ATOM 2410 C C . GLU A 1 312 ? -46.859 38.655 6.161 1.00 89.69 312 GLU A C 1
ATOM 2412 O O . GLU A 1 312 ? -47.694 38.415 7.027 1.00 89.69 312 GLU A O 1
ATOM 2417 N N . ALA A 1 313 ? -47.051 39.596 5.231 1.00 87.88 313 ALA A N 1
ATOM 2418 C CA . ALA A 1 313 ? -48.254 40.424 5.168 1.00 87.88 313 ALA A CA 1
ATOM 2419 C C . ALA A 1 313 ? -49.516 39.620 4.814 1.00 87.88 313 ALA A C 1
ATOM 2421 O O . ALA A 1 313 ? -50.597 39.926 5.306 1.00 87.88 313 ALA A O 1
ATOM 2422 N N . THR A 1 314 ? -49.390 38.589 3.972 1.00 90.12 314 THR A N 1
ATOM 2423 C CA . THR A 1 314 ? -50.538 37.771 3.537 1.00 90.12 314 THR A CA 1
ATOM 2424 C C . THR A 1 314 ? -50.915 36.711 4.575 1.00 90.12 314 THR A C 1
ATOM 2426 O O . THR A 1 314 ? -52.092 36.454 4.803 1.00 90.12 314 THR A O 1
ATOM 2429 N N . VAL A 1 315 ? -49.919 36.065 5.187 1.00 86.56 315 VAL A N 1
ATOM 2430 C CA . VAL A 1 315 ? -50.092 34.902 6.078 1.00 86.56 315 VAL A CA 1
ATOM 2431 C C . VAL A 1 315 ? -50.070 35.306 7.559 1.00 86.56 315 VAL A C 1
ATOM 2433 O O . VAL A 1 315 ? -50.524 34.543 8.410 1.00 86.56 315 VAL A O 1
ATOM 2436 N N . GLY A 1 316 ? -49.545 36.489 7.895 1.00 81.69 316 GLY A N 1
ATOM 2437 C CA . GLY A 1 316 ? -49.458 36.996 9.269 1.00 81.69 316 GLY A CA 1
ATOM 2438 C C . GLY A 1 316 ? -48.446 36.258 10.155 1.00 81.69 316 GLY A C 1
ATOM 2439 O O . GLY A 1 316 ? -48.486 36.396 11.376 1.00 81.69 316 GLY A O 1
ATOM 2440 N N . LYS A 1 317 ? -47.552 35.449 9.571 1.00 78.50 317 LYS A N 1
ATOM 2441 C CA . LYS A 1 317 ? -46.500 34.707 10.284 1.00 78.50 317 LYS A CA 1
ATOM 2442 C C . LYS A 1 317 ? -45.125 35.100 9.765 1.00 78.50 317 LYS A C 1
ATOM 2444 O O . LYS A 1 317 ? -44.926 35.119 8.556 1.00 78.50 317 LYS A O 1
ATOM 2449 N N . CYS A 1 318 ? -44.196 35.354 10.690 1.00 78.31 318 CYS A N 1
ATOM 2450 C CA . CYS A 1 318 ? -42.793 35.646 10.394 1.00 78.31 318 CYS A CA 1
ATOM 2451 C C . CYS A 1 318 ? -42.146 34.461 9.665 1.00 78.31 318 CYS A C 1
ATOM 2453 O O . CYS A 1 318 ? -42.230 33.321 10.133 1.00 78.31 318 CYS A O 1
ATOM 2455 N N . VAL A 1 319 ? -41.517 34.729 8.523 1.00 77.62 319 VAL A N 1
ATOM 2456 C CA . VAL A 1 319 ? -40.788 33.726 7.749 1.00 77.62 319 VAL A CA 1
ATOM 2457 C C . VAL A 1 319 ? -39.355 33.681 8.290 1.00 77.62 319 VAL A C 1
ATOM 2459 O O . VAL A 1 319 ? -38.649 34.693 8.222 1.00 77.62 319 VAL A O 1
ATOM 2462 N N . PRO A 1 320 ? -38.899 32.542 8.838 1.00 71.44 320 PRO A N 1
ATOM 2463 C CA . PRO A 1 320 ? -37.540 32.430 9.348 1.00 71.44 320 PRO A CA 1
ATOM 2464 C C . PRO A 1 320 ? -36.524 32.629 8.214 1.00 71.44 320 PRO A C 1
ATOM 2466 O O . PRO A 1 320 ? -36.677 32.092 7.122 1.00 71.44 320 PRO A O 1
ATOM 2469 N N . GLU A 1 321 ? -35.484 33.427 8.470 1.00 66.69 321 GLU A N 1
ATOM 2470 C CA . GLU A 1 321 ? -34.419 33.712 7.488 1.00 66.69 321 GLU A CA 1
ATOM 2471 C C . GLU A 1 321 ? -33.450 32.541 7.310 1.00 66.69 321 GLU A C 1
ATOM 2473 O O . GLU A 1 321 ? -32.736 32.466 6.317 1.00 66.69 321 GLU A O 1
ATOM 2478 N N . ASN A 1 322 ? -33.439 31.631 8.282 1.00 63.22 322 ASN A N 1
ATOM 2479 C CA . ASN A 1 322 ? -32.709 30.379 8.256 1.00 63.22 322 ASN A CA 1
ATOM 2480 C C . ASN A 1 322 ? -33.591 29.306 8.883 1.00 63.22 322 ASN A C 1
ATOM 2482 O O . ASN A 1 322 ? -34.142 29.518 9.964 1.00 63.22 322 ASN A O 1
ATOM 2486 N N . ASP A 1 323 ? -33.624 28.125 8.279 1.00 59.62 323 ASP A N 1
ATOM 2487 C CA . ASP A 1 323 ? -34.438 26.994 8.742 1.00 59.62 323 ASP A CA 1
ATOM 2488 C C . ASP A 1 323 ? -33.942 26.406 10.084 1.00 59.62 323 ASP A C 1
ATOM 2490 O O . ASP A 1 323 ? -34.438 25.386 10.554 1.00 59.62 323 ASP A O 1
ATOM 2494 N N . GLY A 1 324 ? -32.931 27.022 10.719 1.00 57.91 324 GLY A N 1
ATOM 2495 C CA . GLY A 1 324 ? -32.344 26.636 12.010 1.00 57.91 324 GLY A CA 1
ATOM 2496 C C . GLY A 1 324 ? -31.605 25.293 11.999 1.00 57.91 324 GLY A C 1
ATOM 2497 O O . GLY A 1 324 ? -30.892 24.964 12.947 1.00 57.91 324 GLY A O 1
ATOM 2498 N N . TRP A 1 325 ? -31.746 24.520 10.926 1.00 54.31 325 TRP A N 1
ATOM 2499 C CA . TRP A 1 325 ? -31.160 23.205 10.755 1.00 54.31 325 TRP A CA 1
ATOM 2500 C C . TRP A 1 325 ? -29.814 23.325 10.045 1.00 54.31 325 TRP A C 1
ATOM 2502 O O . TRP A 1 325 ? -29.676 23.971 9.008 1.00 54.31 325 TRP A O 1
ATOM 2512 N N . ARG A 1 326 ? -28.786 22.669 10.594 1.00 54.50 326 ARG A N 1
ATOM 2513 C CA . ARG A 1 326 ? -27.524 22.475 9.873 1.00 54.50 326 ARG A CA 1
ATOM 2514 C C . ARG A 1 326 ? -27.768 21.435 8.784 1.00 54.50 326 ARG A C 1
ATOM 2516 O O . ARG A 1 326 ? -27.690 20.239 9.051 1.00 54.50 326 ARG A O 1
ATOM 2523 N N . HIS A 1 327 ? -28.080 21.879 7.570 1.00 55.97 327 HIS A N 1
ATOM 2524 C CA . HIS A 1 327 ? -28.166 20.978 6.427 1.00 55.97 327 HIS A CA 1
ATOM 2525 C C . HIS A 1 327 ? -26.768 20.407 6.158 1.00 55.97 327 HIS A C 1
ATOM 2527 O O . HIS A 1 327 ? -25.854 21.119 5.749 1.00 55.97 327 HIS A O 1
ATOM 2533 N N . SER A 1 328 ? -26.594 19.107 6.399 1.00 53.44 328 SER A N 1
ATOM 2534 C CA . SER A 1 328 ? -25.321 18.387 6.235 1.00 53.44 328 SER A CA 1
ATOM 2535 C C . SER A 1 328 ? -24.749 18.445 4.810 1.00 53.44 328 SER A C 1
ATOM 2537 O O . SER A 1 328 ? -23.583 18.116 4.604 1.00 53.44 328 SER A O 1
ATOM 2539 N N . LEU A 1 329 ? -25.556 18.882 3.837 1.00 54.94 329 LEU A N 1
ATOM 2540 C CA . LEU A 1 329 ? -25.249 18.916 2.408 1.00 54.94 329 LEU A CA 1
ATOM 2541 C C . LEU A 1 329 ? -25.069 20.330 1.829 1.00 54.94 329 LEU A C 1
ATOM 2543 O O . LEU A 1 329 ? -24.619 20.452 0.691 1.00 54.94 329 LEU A O 1
ATOM 2547 N N . THR A 1 330 ? -25.365 21.406 2.569 1.00 56.84 330 THR A N 1
ATOM 2548 C CA . THR A 1 330 ? -25.133 22.769 2.063 1.00 56.84 330 THR A CA 1
ATOM 2549 C C . THR A 1 330 ? -23.724 23.225 2.423 1.00 56.84 330 THR A C 1
ATOM 2551 O O . THR A 1 330 ? -23.434 23.549 3.576 1.00 56.84 330 THR A O 1
ATOM 2554 N N . LEU A 1 331 ? -22.838 23.254 1.425 1.00 61.56 331 LEU A N 1
ATOM 2555 C CA . LEU A 1 331 ? -21.516 23.870 1.534 1.00 61.56 331 LEU A CA 1
ATOM 2556 C C . LEU A 1 331 ? -21.670 25.336 1.943 1.00 61.56 331 LEU A C 1
ATOM 2558 O O . LEU A 1 331 ? -22.272 26.130 1.220 1.00 61.56 331 LEU A O 1
ATOM 2562 N N . THR A 1 332 ? -21.102 25.707 3.089 1.00 72.06 332 THR A N 1
ATOM 2563 C CA . THR A 1 332 ? -21.032 27.119 3.469 1.00 72.06 332 THR A CA 1
ATOM 2564 C C . THR A 1 332 ? -20.205 27.888 2.434 1.00 72.06 332 THR A C 1
ATOM 2566 O O . THR A 1 332 ? -19.282 27.343 1.824 1.00 72.06 332 THR A O 1
ATOM 2569 N N . VAL A 1 333 ? -20.493 29.179 2.240 1.00 69.50 333 VAL A N 1
ATOM 2570 C CA . VAL A 1 333 ? -19.739 30.033 1.299 1.00 69.50 333 VAL A CA 1
ATOM 2571 C C . VAL A 1 333 ? -18.233 30.016 1.612 1.00 69.50 333 VAL A C 1
ATOM 2573 O O . VAL A 1 333 ? -17.407 30.057 0.700 1.00 69.50 333 VAL A O 1
ATOM 2576 N N . GLY A 1 334 ? -17.863 29.889 2.892 1.00 73.81 334 GLY A N 1
ATOM 2577 C CA . GLY A 1 334 ? -16.473 29.723 3.323 1.00 73.81 334 GLY A CA 1
ATOM 2578 C C . GLY A 1 334 ? -15.846 28.402 2.867 1.00 73.81 334 GLY A C 1
ATOM 2579 O O . GLY A 1 334 ? -14.711 28.397 2.392 1.00 73.81 334 GLY A O 1
ATOM 2580 N N . ASP A 1 335 ? -16.583 27.292 2.940 1.00 74.88 335 ASP A N 1
ATOM 2581 C CA . ASP A 1 335 ? -16.102 25.992 2.461 1.00 74.88 335 ASP A CA 1
ATOM 2582 C C . ASP A 1 335 ? -16.009 25.924 0.936 1.00 74.88 335 ASP A C 1
ATOM 2584 O O . ASP A 1 335 ? -15.069 25.330 0.407 1.00 74.88 335 ASP A O 1
ATOM 2588 N N . TYR A 1 336 ? -16.925 26.583 0.220 1.00 76.12 336 TYR A N 1
ATOM 2589 C CA . TYR A 1 336 ? -16.836 26.728 -1.233 1.00 76.12 336 TYR A CA 1
ATOM 2590 C C . TYR A 1 336 ? -15.577 27.506 -1.646 1.00 76.12 336 TYR A C 1
ATOM 2592 O O . TYR A 1 336 ? -14.825 27.051 -2.509 1.00 76.12 336 TYR A O 1
ATOM 2600 N N . LYS A 1 337 ? -15.297 28.640 -0.987 1.00 75.00 337 LYS A N 1
ATOM 2601 C CA . LYS A 1 337 ? -14.094 29.446 -1.249 1.00 75.00 337 LYS A CA 1
ATOM 2602 C C . LYS A 1 337 ? -12.802 28.679 -0.953 1.00 75.00 337 LYS A C 1
ATOM 2604 O O . LYS A 1 337 ? -11.898 28.711 -1.782 1.00 75.00 337 LYS A O 1
ATOM 2609 N N . ARG A 1 338 ? -12.744 27.919 0.151 1.00 80.19 338 ARG A N 1
ATOM 2610 C CA . ARG A 1 338 ? -11.605 27.032 0.468 1.00 80.19 338 ARG A CA 1
ATOM 2611 C C . ARG A 1 338 ? -11.382 25.959 -0.596 1.00 80.19 338 ARG A C 1
ATOM 2613 O O . ARG A 1 338 ? -10.257 25.760 -1.033 1.00 80.19 338 ARG A O 1
ATOM 2620 N N . ARG A 1 339 ? -12.444 25.287 -1.055 1.00 78.19 339 ARG A N 1
ATOM 2621 C CA . ARG A 1 339 ? -12.334 24.237 -2.087 1.00 78.19 339 ARG A CA 1
ATOM 2622 C C . ARG A 1 339 ? -11.958 24.779 -3.467 1.00 78.19 339 ARG A C 1
ATOM 2624 O O . ARG A 1 339 ? -11.376 24.050 -4.260 1.00 78.19 339 ARG A O 1
ATOM 2631 N N . ARG A 1 340 ? -12.285 26.040 -3.755 1.00 75.94 340 ARG A N 1
ATOM 2632 C CA . ARG A 1 340 ? -11.892 26.740 -4.987 1.00 75.94 340 ARG A CA 1
ATOM 2633 C C . ARG A 1 340 ? -10.543 27.462 -4.887 1.00 75.94 340 ARG A C 1
ATOM 2635 O O . ARG A 1 340 ? -10.135 28.050 -5.880 1.00 75.94 340 ARG A O 1
ATOM 2642 N N . GLY A 1 341 ? -9.866 27.422 -3.735 1.00 66.50 341 GLY A N 1
ATOM 2643 C CA . GLY A 1 341 ? -8.573 28.090 -3.533 1.00 66.50 341 GLY A CA 1
ATOM 2644 C C . GLY A 1 341 ? -8.648 29.619 -3.581 1.00 66.50 341 GLY A C 1
ATOM 2645 O O . GLY A 1 341 ? -7.689 30.270 -3.970 1.00 66.50 341 GLY A O 1
ATOM 2646 N N . LEU A 1 342 ? -9.805 30.193 -3.237 1.00 73.56 342 LEU A N 1
ATOM 2647 C CA . LEU A 1 342 ? -10.060 31.641 -3.249 1.00 73.56 342 LEU A CA 1
ATOM 2648 C C . LEU A 1 342 ? -9.784 32.309 -1.886 1.00 73.56 342 LEU A C 1
ATOM 2650 O O . LEU A 1 342 ? -10.169 33.462 -1.688 1.00 73.56 342 LEU A O 1
ATOM 2654 N N . LEU A 1 343 ? -9.204 31.568 -0.936 1.00 58.25 343 LEU A N 1
ATOM 2655 C CA . LEU A 1 343 ? -8.872 31.988 0.428 1.00 58.25 343 LEU A CA 1
ATOM 2656 C C . LEU A 1 343 ? -7.445 31.588 0.779 1.00 58.25 343 LEU A C 1
ATOM 2658 O O . LEU A 1 343 ? -7.081 30.441 0.428 1.00 58.25 343 LEU A O 1
#

Organism: Papaver somniferum (NCBI:txid3469)

Sequence (343 aa):
MPMYRLFMVKNVDASDPDKPYKMDNKYTHKYLNCVWGSDNSAARCEMIMVSDSPPLESEFNEWVEAVKHKDGRMPSRHEVLEKQEAIQKALTYVYSAATVKQMLQEKKSASSRPLNVEAEKDLLRREMDIAESRRDTGEAERISARLLELESSRQSKLKDTKALRLAEMNKKNRDENFKNASELKPVNTGLKAGEAGYDPFSRRWTRSRNYYVPNATEGDETATSADGDAAAEVAALTFGSASNVIGGLAATAAALKAAANAGKLVNAPGDLGTESNSLHNFDLLISLTELQKFGGVQGAQAGFMARKQRIEATVGKCVPENDGWRHSLTLTVGDYKRRRGLL

Secondary structure (DSSP, 8-state):
-------EEEEEE---TT--EEETTEEE--EEEEESSSGGGEEEEEGGG---SPPPHHHHHHHHHHHHHTT--PPPHHHHHHHHHHHHHHHSPPPPHHHHHHHHHHHHHSTTS---HHHHHHHHHHHHHHHHHTT-HHHHHHHHHHHHHHHHHHHTT---HHHHHHHHHHHHHHHHHHHHHHH---TTSSPPTTSTT--TTS------------------------------------------STTHHHHHHHHHHHHTTS-----PPP-GGGTTTGGG-------THHHHTTTGGGGHHHHHHHHHHHHHHHH-SPPPSS-SS--TT---HHHHHHHTT--

InterPro domains:
  IPR004343 Plus-3 domain [PF03126] (2-67)
  IPR004343 Plus-3 domain [PS51360] (1-92)
  IPR004343 Plus-3 domain [SM00719] (1-69)
  IPR036128 Plus3-like superfamily [G3DSA:3.90.70.200] (1-90)
  IPR036128 Plus3-like superfamily [SSF159042] (2-91)

Foldseek 3Di:
DDDDADWDFDDKDQPCPPDWDDDPNDTGSIWTQTHQQAPVRTDTHDPNPDDPDDDDPVRVVNSVVSVVVNVHDDDDPVNVVVVVVVVVCVVPDDDDPVRVVVVVVVVVVPPPDPDPLVVVLVVLVVVLVVCVVVVPVVSNVVSVVVNVVSVVVCVVVPPPPVVVVVVVVVVVVVVVVVVVVVVVPQPALPDDPPDPSHDPPRDDDDDDDPPPDPPDDDDDDDDDDDDDDDDDDDDDDDDDDDDDPPPPPVVVVVVVVVVVPPDDPDDDDDDCVVVVVVVPPPPPPDDQPQQVVQVGPVRPVVSVVVVQVVCCVVVVDHDDPDPPDPPPPDQDPVNVCVVVVVD